Protein AF-A0A8S1NB51-F1 (afdb_monomer)

InterPro domains:
  IPR001680 WD40 repeat [PF00400] (203-237)
  IPR001680 WD40 repeat [PF00400] (251-279)
  IPR001680 WD40 repeat [PS50082] (205-246)
  IPR001680 WD40 repeat [PS50082] (247-280)
  IPR001680 WD40 repeat [SM00320] (198-237)
  IPR001680 WD40 repeat [SM00320] (240-279)
  IPR019775 WD40 repeat, conserved site [PS00678] (224-238)
  IPR019775 WD40 repeat, conserved site [PS00678] (266-280)

Radius of gyration: 26.28 Å; Cα contacts (8 Å, |Δi|>4): 450; chains: 1; bounding box: 65×44×79 Å

pLDDT: mean 83.45, std 12.93, range [33.09, 97.69]

Sequence (294 aa):
MKAPFQEEEALADIFGHIKDVDDQMFGVILEKLRNEKVQDIIGYFSDNWNQSQLEQCIIKKGVDITQADKEQKLSVVRNDIKQIIKVLRKLKDHDFNKLDYSSEVKEESKQSLINSIQDNRRIIHFLQLLVQLTSIDETFIQGGSNSLHILVKMKVDLRNNNFENIKIYNTSLIGANFVSGINVNGALLLNCKWTDLKILELNQLHSHNDYIRSVCFSPDGNTLASGGSDCSIRLWDVKTGQQKAKLERITSNISSVCFSPDGNTLASGSDNGSVLLWNLIILFFQIYNRKVII

Foldseek 3Di:
DPDQLVQLVVVLVLLVLLLLADLLLLVLLLVVLVVVLAADSLVVVVPPQDPVRLLVSVPDDPDPDDPVRSVVSSVRSSSNSVSLSVSVVVCLPGVLQVDQPAPDHDPVSLVVSLVSPLVRPSSLSVLLSLQSCQQRYVSSQSNNLSSLQSCQVSVPQCQPRANANGEHENHENENPPPDPRHHNHNYHHYNYHYDPPPPDDQDDQPDDPADWQEWEAQLVRQWIWIFAQSQWIWIAGPNPSDTLDIDDPRPFGWNYWYADNVRQWIWTAGPVRDIDIDGVVVVVVVSVPPPDDD

Nearest PDB structures (foldseek):
  5yzv-assembly1_D  TM=9.886E-01  e=9.941E-08  Thermomonospora curvata
  3uvo-assembly1_A  TM=9.341E-01  e=3.749E-06  Homo sapiens
  7n61-assembly1_0B  TM=9.537E-01  e=4.179E-06  Chlamydomonas reinhardtii
  8h7g-assembly1_H  TM=9.192E-01  e=3.958E-06  Homo sapiens
  4cy3-assembly1_A  TM=9.396E-01  e=9.943E-06  Drosophila melanogaster

Structure (mmCIF, N/CA/C/O backbone):
data_AF-A0A8S1NB51-F1
#
_entry.id   AF-A0A8S1NB51-F1
#
loop_
_atom_site.group_PDB
_atom_site.id
_atom_site.type_symbol
_atom_site.label_atom_id
_atom_site.label_alt_id
_atom_site.label_comp_id
_atom_site.label_asym_id
_atom_site.label_entity_id
_atom_site.label_seq_id
_atom_site.pdbx_PDB_ins_code
_atom_site.Cartn_x
_atom_site.Cartn_y
_atom_site.Cartn_z
_atom_site.occupancy
_atom_site.B_iso_or_equiv
_atom_site.auth_seq_id
_atom_site.auth_comp_id
_atom_site.auth_asym_id
_atom_site.auth_atom_id
_atom_site.pdbx_PDB_model_num
ATOM 1 N N . MET A 1 1 ? 8.806 -8.154 31.719 1.00 45.28 1 MET A N 1
ATOM 2 C CA . MET A 1 1 ? 8.059 -8.852 30.655 1.00 45.28 1 MET A CA 1
ATOM 3 C C . MET A 1 1 ? 6.648 -9.073 31.156 1.00 45.28 1 MET A C 1
ATOM 5 O O . MET A 1 1 ? 6.502 -9.741 32.174 1.00 45.28 1 MET A O 1
ATOM 9 N N . LYS A 1 2 ? 5.642 -8.455 30.526 1.00 42.56 2 LYS A N 1
ATOM 10 C CA . LYS A 1 2 ? 4.246 -8.850 30.755 1.00 42.56 2 LYS A CA 1
ATOM 11 C C . LYS A 1 2 ? 4.046 -10.251 30.167 1.00 42.56 2 LYS A C 1
ATOM 13 O O . LYS A 1 2 ? 4.793 -10.660 29.280 1.00 42.56 2 LYS A O 1
ATOM 18 N N . ALA A 1 3 ? 3.123 -11.024 30.731 1.00 43.34 3 ALA A N 1
ATOM 19 C CA . ALA A 1 3 ? 2.825 -12.348 30.198 1.00 43.34 3 ALA A CA 1
ATOM 20 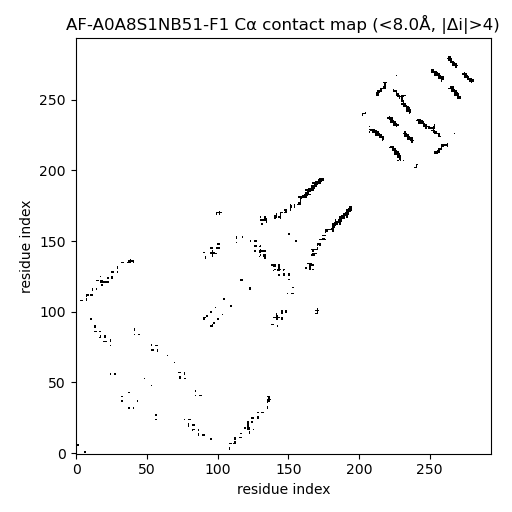C C . ALA A 1 3 ? 2.205 -12.192 28.793 1.00 43.34 3 ALA A C 1
ATOM 22 O O . ALA A 1 3 ? 1.340 -11.330 28.651 1.00 43.34 3 ALA A O 1
ATOM 23 N N . PRO A 1 4 ? 2.582 -13.013 27.791 1.00 49.72 4 PRO A N 1
ATOM 24 C CA . PRO A 1 4 ? 2.178 -12.821 26.394 1.00 49.72 4 PRO A CA 1
ATOM 25 C C . PRO A 1 4 ? 0.666 -12.649 26.231 1.00 49.72 4 PRO A C 1
ATOM 27 O O . PRO A 1 4 ? 0.233 -11.635 25.715 1.00 49.72 4 PRO A O 1
ATOM 30 N N . PHE A 1 5 ? -0.131 -13.537 26.840 1.00 45.09 5 PHE A N 1
ATOM 31 C CA . PHE A 1 5 ? -1.602 -13.502 26.806 1.00 45.09 5 PHE A CA 1
ATOM 32 C C . PHE A 1 5 ? -2.237 -12.167 27.239 1.00 45.09 5 PHE A C 1
ATOM 34 O O . PHE A 1 5 ? -3.361 -11.878 26.843 1.00 45.09 5 PHE A O 1
ATOM 41 N N . GLN A 1 6 ? -1.547 -11.354 28.047 1.00 58.50 6 GLN A N 1
ATOM 42 C CA . GLN A 1 6 ? -2.065 -10.060 28.494 1.00 58.50 6 GLN A CA 1
ATOM 43 C C . GLN A 1 6 ? -1.905 -8.959 27.437 1.00 58.50 6 GLN A C 1
ATOM 45 O O . GLN A 1 6 ? -2.624 -7.963 27.498 1.00 58.50 6 GLN A O 1
ATOM 50 N N . GLU A 1 7 ? -0.974 -9.097 26.489 1.00 72.44 7 GLU A N 1
ATOM 51 C CA . GLU A 1 7 ? -0.716 -8.075 25.468 1.00 72.44 7 GLU A CA 1
ATOM 52 C C . GLU A 1 7 ? -1.719 -8.155 24.313 1.00 72.44 7 GLU A C 1
ATOM 54 O O . GLU A 1 7 ? -2.214 -7.116 23.874 1.00 72.44 7 GLU A O 1
ATOM 59 N N . GLU A 1 8 ? -2.105 -9.353 23.857 1.00 77.00 8 GLU A N 1
ATOM 60 C CA . GLU A 1 8 ? -3.127 -9.466 22.808 1.00 77.00 8 GLU A CA 1
ATOM 61 C C . GLU A 1 8 ? -4.538 -9.163 23.313 1.00 77.00 8 GLU A C 1
ATOM 63 O O . GLU A 1 8 ? -5.323 -8.558 22.586 1.00 77.00 8 GLU A O 1
ATOM 68 N N . GLU A 1 9 ? -4.862 -9.519 24.558 1.00 77.00 9 GLU A N 1
ATOM 69 C CA . GLU A 1 9 ? -6.144 -9.155 25.169 1.00 77.00 9 GLU A CA 1
ATOM 70 C C . GLU A 1 9 ? -6.245 -7.633 25.369 1.00 77.00 9 GLU A C 1
ATOM 72 O O . GLU A 1 9 ? -7.273 -7.027 25.058 1.00 77.00 9 GLU A O 1
ATOM 77 N N . ALA A 1 10 ? -5.146 -6.984 25.773 1.00 84.69 10 ALA A N 1
ATOM 78 C CA . ALA A 1 10 ? -5.070 -5.526 25.829 1.00 84.69 10 ALA A CA 1
ATOM 79 C C . ALA A 1 10 ? -5.217 -4.884 24.440 1.00 84.69 10 ALA A C 1
ATOM 81 O O . ALA A 1 10 ? -5.894 -3.865 24.303 1.00 84.69 10 ALA A O 1
ATOM 82 N N . LEU A 1 11 ? -4.630 -5.475 23.395 1.00 88.94 11 LEU A N 1
ATOM 83 C CA . LEU A 1 11 ? -4.779 -4.984 22.026 1.00 88.94 11 LEU A CA 1
ATOM 84 C C . LEU A 1 11 ? -6.210 -5.172 21.494 1.00 88.94 11 LEU A C 1
ATOM 86 O O . LEU A 1 11 ? -6.749 -4.272 20.845 1.00 88.94 11 LEU A O 1
ATOM 90 N N . ALA A 1 12 ? -6.854 -6.295 21.814 1.00 89.06 12 ALA A N 1
ATOM 91 C CA . ALA A 1 12 ? -8.258 -6.534 21.497 1.00 89.06 12 ALA A CA 1
ATOM 92 C C . ALA A 1 12 ? -9.176 -5.509 22.189 1.00 89.06 12 ALA A C 1
ATOM 94 O O . ALA A 1 12 ? -10.100 -5.002 21.553 1.00 89.06 12 ALA A O 1
ATOM 95 N N . ASP A 1 13 ? -8.896 -5.142 23.445 1.00 90.75 13 ASP A N 1
ATOM 96 C CA . ASP A 1 13 ? -9.601 -4.065 24.158 1.00 90.75 13 ASP A CA 1
ATOM 97 C C . ASP A 1 13 ? -9.377 -2.693 23.499 1.00 90.75 13 ASP A C 1
ATOM 99 O O . ASP A 1 13 ? -10.328 -1.935 23.282 1.00 90.75 13 ASP A O 1
ATOM 103 N N . ILE A 1 14 ? -8.138 -2.391 23.086 1.00 92.81 14 ILE A N 1
ATOM 104 C CA . ILE A 1 14 ? -7.815 -1.162 22.345 1.00 92.81 14 ILE A CA 1
ATOM 105 C C . ILE A 1 14 ? -8.666 -1.061 21.074 1.00 92.81 14 ILE A C 1
ATOM 107 O O . ILE A 1 14 ? -9.306 -0.029 20.856 1.00 92.81 14 ILE A O 1
ATOM 111 N N . PHE A 1 15 ? -8.721 -2.120 20.262 1.00 93.56 15 PHE A N 1
ATOM 112 C CA . PHE A 1 15 ? -9.569 -2.153 19.068 1.00 93.56 15 PHE A CA 1
ATOM 113 C C . PHE A 1 15 ? -11.065 -2.216 19.402 1.00 93.56 15 PHE A C 1
ATOM 115 O O . PHE A 1 15 ? -11.891 -1.728 18.632 1.00 93.56 15 PHE A O 1
ATOM 122 N N . GLY A 1 16 ? -11.432 -2.741 20.571 1.00 91.44 16 GLY A N 1
ATOM 123 C CA . GLY A 1 16 ? -12.798 -2.771 21.085 1.00 91.44 16 GLY A CA 1
ATOM 124 C C . GLY A 1 16 ? -13.451 -1.389 21.154 1.00 91.44 16 GLY A C 1
ATOM 125 O O . GLY A 1 16 ? -14.636 -1.262 20.859 1.00 91.44 16 GLY A O 1
ATOM 126 N N . HIS A 1 17 ? -12.677 -0.336 21.432 1.00 92.56 17 HIS A N 1
ATOM 127 C CA . HIS A 1 17 ? -13.176 1.045 21.440 1.00 92.56 17 HIS A CA 1
ATOM 128 C C . HIS A 1 17 ? -13.613 1.574 20.064 1.00 92.56 17 HIS A C 1
ATOM 130 O O . HIS A 1 17 ? -14.308 2.585 19.996 1.00 92.56 17 HIS A O 1
ATOM 136 N N . ILE A 1 18 ? -13.222 0.913 18.973 1.00 94.81 18 ILE A N 1
ATOM 137 C CA . ILE A 1 18 ? -13.619 1.285 17.611 1.00 94.81 18 ILE A CA 1
ATOM 138 C C . ILE A 1 18 ? -14.978 0.688 17.228 1.00 94.81 18 ILE A C 1
ATOM 140 O O . ILE A 1 18 ? -15.611 1.151 16.280 1.00 94.81 18 ILE A O 1
ATOM 144 N N . LYS A 1 19 ? -15.474 -0.306 17.974 1.00 91.31 19 LYS A N 1
ATOM 145 C CA . LYS A 1 19 ? -16.699 -1.035 17.620 1.00 91.31 19 LYS A CA 1
ATOM 146 C C . LYS A 1 19 ? -17.930 -0.144 17.490 1.00 91.31 19 LYS A C 1
ATOM 148 O O . LYS A 1 19 ? -18.844 -0.552 16.785 1.00 91.31 19 LYS A O 1
ATOM 153 N N . ASP A 1 20 ? -17.941 1.042 18.095 1.00 88.56 20 ASP A N 1
ATOM 154 C CA . ASP A 1 20 ? -19.069 1.983 18.076 1.00 88.56 20 ASP A CA 1
ATOM 155 C C . ASP A 1 20 ? -18.906 3.156 17.095 1.00 88.56 20 ASP A C 1
ATOM 157 O O . ASP A 1 20 ? -19.848 3.922 16.911 1.00 88.56 20 ASP A O 1
ATOM 161 N N . VAL A 1 21 ? -17.749 3.280 16.442 1.00 91.44 21 VAL A N 1
ATOM 162 C CA . VAL A 1 21 ? -17.428 4.384 15.524 1.00 91.44 21 VAL A CA 1
ATOM 163 C C . VAL A 1 21 ? -18.103 4.182 14.163 1.00 91.44 21 VAL A C 1
ATOM 165 O O . VAL A 1 21 ? -18.144 3.060 13.652 1.00 91.44 21 VAL A O 1
ATOM 168 N N . ASP A 1 22 ? -18.613 5.253 13.547 1.00 88.69 22 ASP A N 1
ATOM 169 C CA . ASP A 1 22 ? -19.124 5.195 12.174 1.00 88.69 22 ASP A CA 1
ATOM 170 C C . ASP A 1 22 ? -17.992 4.907 11.170 1.00 88.69 22 ASP A C 1
ATOM 172 O O . ASP A 1 22 ? -16.999 5.630 11.084 1.00 88.69 22 ASP A O 1
ATOM 176 N N . ASP A 1 23 ? -18.176 3.871 10.350 1.00 81.75 23 ASP A N 1
ATOM 177 C CA . ASP A 1 23 ? -17.254 3.463 9.288 1.00 81.75 23 ASP A CA 1
ATOM 178 C C . ASP A 1 23 ? -16.932 4.591 8.298 1.00 81.75 23 ASP A C 1
ATOM 180 O O . ASP A 1 23 ? -15.820 4.668 7.771 1.00 81.75 23 ASP A O 1
ATOM 184 N N . GLN A 1 24 ? -17.894 5.480 8.033 1.00 84.75 24 GLN A N 1
ATOM 185 C CA . GLN A 1 24 ? -17.693 6.597 7.108 1.00 84.75 24 GLN A CA 1
ATOM 186 C C . GLN A 1 24 ? -16.685 7.618 7.649 1.00 84.75 24 GLN A C 1
ATOM 188 O O . GLN A 1 24 ? -16.026 8.310 6.866 1.00 84.75 24 GLN A O 1
ATOM 193 N N . MET A 1 25 ? -16.515 7.677 8.974 1.00 87.06 25 MET A N 1
ATOM 194 C CA . MET A 1 25 ? -15.633 8.634 9.634 1.00 87.06 25 MET A CA 1
ATOM 195 C C . MET A 1 25 ? -14.166 8.435 9.244 1.00 87.06 25 MET A C 1
ATOM 197 O O . MET A 1 25 ? -13.434 9.410 9.075 1.00 87.06 25 MET A O 1
ATOM 201 N N . PHE A 1 26 ? -13.731 7.188 9.039 1.00 90.06 26 PHE A N 1
ATOM 202 C CA . PHE A 1 26 ? -12.344 6.891 8.670 1.00 90.06 26 PHE A CA 1
ATOM 203 C C . PHE A 1 26 ? -11.961 7.511 7.321 1.00 90.06 26 PHE A C 1
ATOM 205 O O . PHE A 1 26 ? -10.869 8.062 7.177 1.00 90.06 26 PHE A O 1
ATOM 212 N N . GLY A 1 27 ? -12.878 7.477 6.348 1.00 86.81 27 GLY A N 1
ATOM 213 C CA . GLY A 1 27 ? -12.678 8.097 5.037 1.00 86.81 27 GLY A CA 1
ATOM 214 C C . GLY A 1 27 ? -12.620 9.623 5.116 1.00 86.81 27 GLY A C 1
ATOM 215 O O . GLY A 1 27 ? -11.727 10.232 4.532 1.00 86.81 27 GLY A O 1
ATOM 216 N N . VAL A 1 28 ? -13.524 10.234 5.889 1.00 85.81 28 VAL A N 1
ATOM 217 C CA . VAL A 1 28 ? -13.552 11.692 6.110 1.00 85.81 28 VAL A CA 1
ATOM 218 C C . VAL A 1 28 ? -12.252 12.180 6.754 1.00 85.81 28 VAL A C 1
ATOM 220 O O . VAL A 1 28 ? -11.670 13.170 6.311 1.00 85.81 28 VAL A O 1
ATOM 223 N N . ILE A 1 29 ? -11.765 11.462 7.770 1.00 86.06 29 ILE A N 1
ATOM 224 C CA . ILE A 1 29 ? -10.493 11.762 8.431 1.00 86.06 29 ILE A CA 1
ATOM 225 C C . ILE A 1 29 ? -9.330 11.688 7.440 1.00 86.06 29 ILE A C 1
ATOM 227 O O . ILE A 1 29 ? -8.527 12.617 7.380 1.00 86.06 29 ILE A O 1
ATOM 231 N N . LEU A 1 30 ? -9.249 10.623 6.641 1.00 88.19 30 LEU A N 1
ATOM 232 C CA . LEU A 1 30 ? -8.167 10.457 5.671 1.00 88.19 30 LEU A CA 1
ATOM 233 C C . LEU A 1 30 ? -8.140 11.558 4.618 1.00 88.19 30 LEU A C 1
ATOM 235 O O . LEU A 1 30 ? -7.072 12.101 4.336 1.00 88.19 30 LEU A O 1
ATOM 239 N N . GLU A 1 31 ? -9.296 11.895 4.043 1.00 87.19 31 GLU A N 1
ATOM 240 C CA . GLU A 1 31 ? -9.401 12.987 3.070 1.00 87.19 31 GLU A CA 1
ATOM 241 C C . GLU A 1 31 ? -8.879 14.297 3.667 1.00 87.19 31 GLU A C 1
ATOM 243 O O . GLU A 1 31 ? -8.110 15.017 3.030 1.00 87.19 31 GLU A O 1
ATOM 248 N N . LYS A 1 32 ? -9.234 14.576 4.921 1.00 85.25 32 LYS A N 1
ATOM 249 C CA . LYS A 1 32 ? -8.829 15.803 5.598 1.00 85.25 32 LYS A CA 1
ATOM 250 C C . LYS A 1 32 ? -7.339 15.857 5.921 1.00 85.25 32 LYS A C 1
ATOM 252 O O . LYS A 1 32 ? -6.694 16.848 5.592 1.00 85.25 32 LYS A O 1
ATOM 257 N N . LEU A 1 33 ? -6.781 14.786 6.490 1.00 87.56 33 LEU A N 1
ATOM 258 C CA . LEU A 1 33 ? -5.346 14.702 6.787 1.00 87.56 33 LEU A CA 1
ATOM 259 C C . LEU A 1 33 ? -4.495 1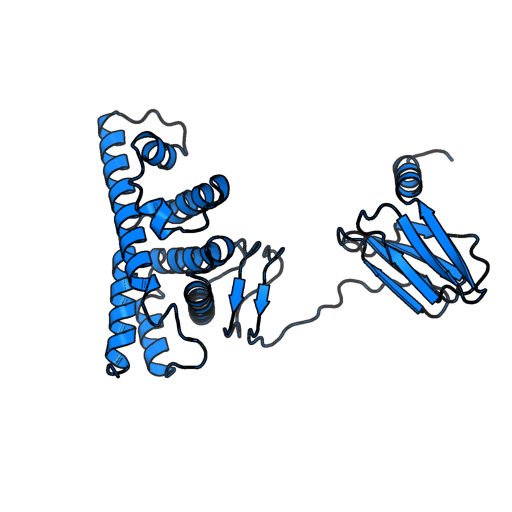4.908 5.523 1.00 87.56 33 LEU A C 1
ATOM 261 O O . LEU A 1 33 ? -3.479 15.601 5.565 1.00 87.56 33 LEU A O 1
ATOM 265 N N . ARG A 1 34 ? -4.943 14.358 4.384 1.00 86.38 34 ARG A N 1
ATOM 266 C CA . ARG A 1 34 ? -4.292 14.538 3.077 1.00 86.38 34 ARG A CA 1
ATOM 267 C C . ARG A 1 34 ? -4.392 15.973 2.568 1.00 86.38 34 ARG A C 1
ATOM 269 O O . ARG A 1 34 ? -3.380 16.540 2.161 1.00 86.38 34 ARG A O 1
ATOM 276 N N . ASN A 1 35 ? -5.585 16.564 2.606 1.00 85.56 35 ASN A N 1
ATOM 277 C CA . ASN A 1 35 ? -5.811 17.931 2.126 1.00 85.56 35 ASN A CA 1
ATOM 278 C C . ASN A 1 35 ? -5.001 18.964 2.918 1.00 85.56 35 ASN A C 1
ATOM 280 O O . ASN A 1 35 ? -4.470 19.909 2.339 1.00 85.56 35 ASN A O 1
ATOM 284 N N . GLU A 1 36 ? -4.873 18.762 4.229 1.00 84.19 36 GLU A N 1
ATOM 285 C CA . GLU A 1 36 ? -4.151 19.671 5.121 1.00 84.19 36 GLU A CA 1
ATOM 286 C C . GLU A 1 36 ? -2.651 19.341 5.243 1.00 84.19 36 GLU A C 1
ATOM 288 O O . GLU A 1 36 ? -1.933 20.028 5.965 1.00 84.19 36 GLU A O 1
ATOM 293 N N . LYS A 1 37 ? -2.152 18.337 4.499 1.00 83.88 37 LYS A N 1
ATOM 294 C CA . LYS A 1 37 ? -0.738 17.905 4.482 1.00 83.88 37 LYS A CA 1
ATOM 295 C C . LYS A 1 37 ? -0.170 17.675 5.887 1.00 83.88 37 LYS A C 1
ATOM 297 O O . LYS A 1 37 ? 0.954 18.074 6.194 1.00 83.88 37 LYS A O 1
ATOM 302 N N . VAL A 1 38 ? -0.972 17.044 6.737 1.00 86.00 38 VAL A N 1
ATOM 303 C CA . VAL A 1 38 ? -0.615 16.762 8.129 1.00 86.00 38 VAL A CA 1
ATOM 304 C C . VAL A 1 38 ? 0.544 15.766 8.176 1.00 86.00 38 VAL A C 1
ATOM 306 O O . VAL A 1 38 ? 0.591 14.842 7.373 1.00 86.00 38 VAL A O 1
ATOM 309 N N . GLN A 1 39 ? 1.466 15.950 9.122 1.00 84.19 39 GLN A N 1
ATOM 310 C CA . GLN A 1 39 ? 2.572 15.014 9.378 1.00 84.19 39 GLN A CA 1
ATOM 311 C C . GLN A 1 39 ? 2.569 14.454 10.807 1.00 84.19 39 GLN A C 1
ATOM 313 O O . GLN A 1 39 ? 3.074 13.360 11.018 1.00 84.19 39 GLN A O 1
ATOM 318 N N . ASP A 1 40 ? 1.982 15.175 11.769 1.00 86.50 40 ASP A N 1
ATOM 319 C CA . ASP A 1 40 ? 1.734 14.697 13.135 1.00 86.50 40 ASP A CA 1
ATOM 320 C C . ASP A 1 40 ? 0.227 14.593 13.356 1.00 86.50 40 ASP A C 1
ATOM 322 O O . ASP A 1 40 ? -0.459 15.582 13.628 1.00 86.50 40 ASP A O 1
ATOM 326 N N . ILE A 1 41 ? -0.298 13.380 13.210 1.00 87.38 41 ILE A N 1
ATOM 327 C CA . ILE A 1 41 ? -1.734 13.121 13.296 1.00 87.38 41 ILE A CA 1
ATOM 328 C C . ILE A 1 41 ? -2.236 13.358 14.722 1.00 87.38 41 ILE A C 1
ATOM 330 O O . ILE A 1 41 ? -3.307 13.935 14.914 1.00 87.38 41 ILE A O 1
ATOM 334 N N . ILE A 1 42 ? -1.483 12.927 15.740 1.00 85.19 42 ILE A N 1
ATOM 335 C CA . ILE A 1 42 ? -1.919 13.080 17.134 1.00 85.19 42 ILE A CA 1
ATOM 336 C C . ILE A 1 42 ? -1.911 14.552 17.541 1.00 85.19 42 ILE A C 1
ATOM 338 O O . ILE A 1 42 ? -2.863 14.986 18.196 1.00 85.19 42 ILE A O 1
ATOM 342 N N . GLY A 1 43 ? -0.870 15.297 17.160 1.00 82.56 43 GLY A N 1
ATOM 343 C CA . GLY A 1 43 ? -0.778 16.740 17.371 1.00 82.56 43 GLY A CA 1
ATOM 344 C C . GLY A 1 43 ? -1.938 17.469 16.700 1.00 82.56 43 GLY A C 1
ATOM 345 O O . GLY A 1 43 ? -2.717 18.142 17.374 1.00 82.56 43 GLY A O 1
ATOM 346 N N . TYR A 1 44 ? -2.148 17.207 15.410 1.00 84.25 44 TYR A N 1
ATOM 347 C CA . TYR A 1 44 ? -3.231 17.794 14.624 1.00 84.25 44 TYR A CA 1
ATOM 348 C C . TYR A 1 44 ? -4.627 17.564 15.221 1.00 84.25 44 TYR A C 1
ATOM 350 O O . TYR A 1 44 ? -5.484 18.442 15.208 1.00 84.25 44 TYR A O 1
ATOM 358 N N . PHE A 1 45 ? -4.868 16.380 15.778 1.00 77.50 45 PHE A N 1
ATOM 359 C CA . PHE A 1 45 ? -6.130 16.072 16.442 1.00 77.50 45 PHE A CA 1
ATOM 360 C C . PHE A 1 45 ? -6.236 16.592 17.881 1.00 77.50 45 PHE A C 1
ATOM 362 O O . PHE A 1 45 ? -7.340 16.668 18.427 1.00 77.50 45 PHE A O 1
ATOM 369 N N . SER A 1 46 ? -5.108 16.885 18.531 1.00 69.25 46 SER A N 1
ATOM 370 C CA . SER A 1 46 ? -5.089 17.465 19.876 1.00 69.25 46 SER A CA 1
ATOM 371 C C . SER A 1 46 ? -5.487 18.940 19.882 1.00 69.25 46 SER A C 1
ATOM 373 O O . SER A 1 46 ? -6.084 19.399 20.860 1.00 69.25 46 SER A O 1
ATOM 375 N N . ASP A 1 47 ? -5.272 19.628 18.761 1.00 63.75 47 ASP A N 1
ATOM 376 C CA . ASP A 1 47 ? -5.856 20.928 18.466 1.00 63.75 47 ASP A CA 1
ATOM 377 C C . ASP A 1 47 ? -7.353 20.726 18.204 1.00 63.75 47 ASP A C 1
ATOM 379 O O . ASP A 1 47 ? -7.773 20.390 17.099 1.00 63.75 47 ASP A O 1
ATOM 383 N N . ASN A 1 48 ? -8.164 20.826 19.263 1.00 60.88 48 ASN A N 1
ATOM 384 C CA . ASN A 1 48 ? -9.610 20.588 19.229 1.00 60.88 48 ASN A CA 1
ATOM 385 C C . ASN A 1 48 ? -10.245 21.116 17.931 1.00 60.88 48 ASN A C 1
ATOM 387 O O . ASN A 1 48 ? -10.326 22.331 17.736 1.00 60.88 48 ASN A O 1
ATOM 391 N N . TRP A 1 49 ? -10.731 20.207 17.076 1.00 73.81 49 TRP A N 1
ATOM 392 C CA . TRP A 1 49 ? -11.392 20.595 15.832 1.00 73.81 49 TRP A CA 1
ATOM 393 C C . TRP A 1 49 ? -12.516 21.586 16.123 1.00 73.81 49 TRP A C 1
ATOM 395 O O . TRP A 1 49 ? -13.414 21.325 16.934 1.00 73.81 49 TRP A O 1
ATOM 405 N N . ASN A 1 50 ? -12.458 22.733 15.451 1.00 72.50 50 ASN A N 1
ATOM 406 C CA . ASN A 1 50 ? -13.451 23.777 15.626 1.00 72.50 50 ASN A CA 1
ATOM 407 C C . ASN A 1 50 ? -14.799 23.362 15.010 1.00 72.50 50 ASN A C 1
ATOM 409 O O . ASN A 1 50 ? -14.920 22.368 14.290 1.00 72.50 50 ASN A O 1
ATOM 413 N N . GLN A 1 51 ? -15.850 24.127 15.304 1.00 74.38 51 GLN A N 1
ATOM 414 C CA . GLN A 1 51 ? -17.196 23.780 14.854 1.00 74.38 51 GLN A CA 1
ATOM 415 C C . GLN A 1 51 ? -17.317 23.712 13.324 1.00 74.38 51 GLN A C 1
ATOM 417 O O . GLN A 1 51 ? -17.935 22.785 12.815 1.00 74.38 51 GLN A O 1
ATOM 422 N N . SER A 1 52 ? -16.653 24.610 12.590 1.00 75.50 52 SER A N 1
ATOM 423 C CA . SER A 1 52 ? -16.625 24.593 11.119 1.00 75.50 52 SER A CA 1
ATOM 424 C C . SER A 1 52 ? -15.994 23.304 10.572 1.00 75.50 52 SER A C 1
ATOM 426 O O . SER A 1 52 ? -16.539 22.654 9.682 1.00 75.50 52 SER A O 1
ATOM 428 N N . GLN A 1 53 ? -14.890 22.863 11.174 1.00 77.75 53 GLN A N 1
ATOM 429 C CA . GLN A 1 53 ? -14.197 21.623 10.831 1.00 77.75 53 GLN A CA 1
ATOM 430 C C . GLN A 1 53 ? -15.039 20.367 11.095 1.00 77.75 53 GLN A C 1
ATOM 432 O O . GLN A 1 53 ? -14.959 19.414 10.319 1.00 77.75 53 GLN A O 1
ATOM 437 N N . LEU A 1 54 ? -15.828 20.353 12.173 1.00 78.06 54 LEU A N 1
ATOM 438 C CA . LEU A 1 54 ? -16.754 19.261 12.488 1.00 78.06 54 LEU A CA 1
ATOM 439 C C . LEU A 1 54 ? -17.966 19.261 11.548 1.00 78.06 54 LEU A C 1
ATOM 441 O O . LEU A 1 54 ? -18.404 18.202 11.108 1.00 78.06 54 LEU A O 1
ATOM 445 N N . GLU A 1 55 ? -18.481 20.439 11.195 1.00 75.81 55 GLU A N 1
ATOM 446 C CA . GLU A 1 55 ? -19.602 20.573 10.263 1.00 75.81 55 GLU A CA 1
ATOM 447 C C . GLU A 1 55 ? -19.241 20.074 8.861 1.00 75.81 55 GLU A C 1
ATOM 449 O O . GLU A 1 55 ? -20.037 19.367 8.247 1.00 75.81 55 GLU A O 1
ATOM 454 N N . GLN A 1 56 ? -18.017 20.324 8.390 1.00 76.38 56 GLN A N 1
ATOM 455 C CA . GLN A 1 56 ? -17.522 19.789 7.114 1.00 76.38 56 GLN A CA 1
ATOM 456 C C . GLN A 1 56 ? -17.542 18.255 7.043 1.00 76.38 56 GLN A C 1
ATOM 458 O O . GLN A 1 56 ? -17.690 17.701 5.958 1.00 76.38 56 GLN A O 1
ATOM 463 N N . CYS A 1 57 ? -17.460 17.558 8.180 1.00 74.69 57 CYS A N 1
ATOM 464 C CA . CYS A 1 57 ? -17.524 16.094 8.222 1.00 74.69 57 CYS A CA 1
ATOM 465 C C . CYS A 1 57 ? -18.936 15.553 7.971 1.00 74.69 57 CYS A C 1
ATOM 467 O O . CYS A 1 57 ? -19.098 14.408 7.562 1.00 74.69 57 CYS A O 1
ATOM 469 N N . ILE A 1 58 ? -19.957 16.378 8.212 1.00 72.62 58 ILE A N 1
ATOM 470 C CA . ILE A 1 58 ? -21.369 16.040 8.006 1.00 72.62 58 ILE A CA 1
ATOM 471 C C . ILE A 1 58 ? -21.790 16.351 6.563 1.00 72.62 58 ILE A C 1
ATOM 473 O O . ILE A 1 58 ? -22.716 15.729 6.038 1.00 72.62 58 ILE A O 1
ATOM 477 N N . ILE A 1 59 ? -21.109 17.292 5.897 1.00 60.25 59 ILE A N 1
ATOM 478 C CA . ILE A 1 59 ? -21.454 17.762 4.550 1.00 60.25 59 ILE A CA 1
ATOM 479 C C . ILE A 1 59 ? -20.960 16.756 3.498 1.00 60.25 59 ILE A C 1
ATOM 481 O O . ILE A 1 59 ? -20.016 16.989 2.753 1.00 60.25 59 ILE A O 1
ATOM 485 N N . LYS A 1 60 ? -21.660 15.626 3.398 1.00 52.81 60 LYS A N 1
ATOM 486 C CA . LYS A 1 60 ? -21.752 14.809 2.179 1.00 52.81 60 LYS A CA 1
ATOM 487 C C . LYS A 1 60 ? -23.175 14.270 2.047 1.00 52.81 60 LYS A C 1
ATOM 489 O O . LYS A 1 60 ? -23.420 13.089 2.265 1.00 52.81 60 LYS A O 1
ATOM 494 N N . LYS A 1 61 ? -24.108 15.166 1.708 1.00 43.62 61 LYS A N 1
ATOM 495 C CA . LYS A 1 61 ? -25.303 14.970 0.851 1.00 43.62 61 LYS A CA 1
ATOM 496 C C . LYS A 1 61 ? -26.261 16.140 1.081 1.00 43.62 61 LYS A C 1
ATOM 498 O O . LYS A 1 61 ? -26.606 16.419 2.221 1.00 43.62 61 LYS A O 1
ATOM 503 N N . GLY A 1 62 ? -26.653 16.817 -0.000 1.00 45.19 62 GLY A N 1
ATOM 504 C CA . GLY A 1 62 ? -27.532 17.994 -0.012 1.00 45.19 62 GLY A CA 1
ATOM 505 C C . GLY A 1 62 ? -28.958 17.697 0.447 1.00 45.19 62 GLY A C 1
ATOM 506 O O . GLY A 1 62 ? -29.883 17.687 -0.355 1.00 45.19 62 GLY A O 1
ATOM 507 N N . VAL A 1 63 ? -29.115 17.424 1.736 1.00 52.94 63 VAL A N 1
ATOM 508 C CA . VAL A 1 63 ? -30.394 17.307 2.428 1.00 52.94 63 VAL A CA 1
ATOM 509 C C . VAL A 1 63 ? -30.450 18.471 3.404 1.00 52.94 63 VAL A C 1
ATOM 511 O O . VAL A 1 63 ? -29.500 18.657 4.160 1.00 52.94 63 VAL A O 1
ATOM 514 N N . ASP A 1 64 ? -31.529 19.250 3.389 1.00 56.00 64 ASP A N 1
ATOM 515 C CA . ASP A 1 64 ? -31.808 20.217 4.451 1.00 56.00 64 ASP A CA 1
ATOM 516 C C . ASP A 1 64 ? -32.065 19.439 5.746 1.00 56.00 64 ASP A C 1
ATOM 518 O O . ASP A 1 64 ? -33.079 18.761 5.906 1.00 56.00 64 ASP A O 1
ATOM 522 N N . ILE A 1 65 ? -31.086 19.469 6.645 1.00 66.06 65 ILE A N 1
ATOM 523 C CA . ILE A 1 65 ? -31.145 18.815 7.951 1.00 66.06 65 ILE A CA 1
ATOM 524 C C . ILE A 1 65 ? -31.641 19.859 8.956 1.00 66.06 65 ILE A C 1
ATOM 526 O O . ILE A 1 65 ? -31.176 20.999 8.927 1.00 66.06 65 ILE A O 1
ATOM 530 N N . THR A 1 66 ? -32.561 19.502 9.856 1.00 73.38 66 THR A N 1
ATOM 531 C CA . THR A 1 66 ? -33.008 20.443 10.897 1.00 73.38 66 THR A CA 1
ATOM 532 C C . THR A 1 66 ? -31.849 20.810 11.839 1.00 73.38 66 THR A C 1
ATOM 534 O O . THR A 1 66 ? -30.880 20.059 11.973 1.00 73.38 66 THR A O 1
ATOM 537 N N . GLN A 1 67 ? -31.924 21.958 12.523 1.00 73.81 67 GLN A N 1
ATOM 538 C CA . GLN A 1 67 ? -30.870 22.393 13.455 1.00 73.81 67 GLN A CA 1
ATOM 539 C C . GLN A 1 67 ? -30.648 21.384 14.600 1.00 73.81 67 GLN A C 1
ATOM 541 O O . GLN A 1 67 ? -29.505 21.118 14.970 1.00 73.81 67 GLN A O 1
ATOM 546 N N . ALA A 1 68 ? -31.720 20.765 15.105 1.00 69.75 68 ALA A N 1
ATOM 547 C CA . ALA A 1 68 ? -31.643 19.730 16.137 1.00 69.75 68 ALA A CA 1
ATOM 548 C C . ALA A 1 68 ? -30.947 18.454 15.620 1.00 69.75 68 ALA A C 1
ATOM 550 O O . ALA A 1 68 ? -30.059 17.914 16.280 1.00 69.75 68 ALA A O 1
ATOM 551 N N . ASP A 1 69 ? -31.272 18.024 14.397 1.00 77.31 69 ASP A N 1
ATOM 552 C CA . ASP A 1 69 ? -30.612 16.886 13.746 1.00 77.31 69 ASP A CA 1
ATOM 553 C C . ASP A 1 69 ? -29.126 17.178 13.454 1.00 77.31 69 ASP A C 1
ATOM 555 O O . ASP A 1 69 ? -28.278 16.283 13.528 1.00 77.31 69 ASP A O 1
ATOM 559 N N . LYS A 1 70 ? -28.782 18.435 13.136 1.00 80.00 70 LYS A N 1
ATOM 560 C CA . LYS A 1 70 ? -27.396 18.882 12.932 1.00 80.00 70 LYS A CA 1
ATOM 561 C C . LYS A 1 70 ? -26.594 18.790 14.230 1.00 80.00 70 LYS A C 1
ATOM 563 O O . LYS A 1 70 ? -25.487 18.255 14.220 1.00 80.00 70 LYS A O 1
ATOM 568 N N . GLU A 1 71 ? -27.149 19.258 15.346 1.00 81.31 71 GLU A N 1
ATOM 569 C CA . GLU A 1 71 ? -26.508 19.182 16.665 1.00 81.31 71 GLU A CA 1
ATOM 570 C C . GLU A 1 71 ? -26.318 17.735 17.132 1.00 81.31 71 GLU A C 1
ATOM 572 O O . GLU A 1 71 ? -25.236 17.376 17.608 1.00 81.31 71 GLU A O 1
ATOM 577 N N . GLN A 1 72 ? -27.316 16.875 16.907 1.00 82.94 72 GLN A N 1
ATOM 578 C CA . GLN A 1 72 ? -27.201 15.450 17.200 1.00 82.94 72 GLN A CA 1
ATOM 579 C C . GLN A 1 72 ? -26.088 14.798 16.367 1.00 82.94 72 GLN A C 1
ATOM 581 O O . GLN A 1 72 ? -25.213 14.138 16.931 1.00 82.94 72 GLN A O 1
ATOM 586 N N . LYS A 1 73 ? -26.047 15.026 15.048 1.00 83.06 73 LYS A N 1
ATOM 587 C CA . LYS A 1 73 ? -24.984 14.490 14.177 1.00 83.06 73 LYS A CA 1
ATOM 588 C C . LYS A 1 73 ? -23.600 15.004 14.573 1.00 83.06 73 LYS A C 1
ATOM 590 O O . LYS A 1 73 ? -22.664 14.215 14.657 1.00 83.06 73 LYS A O 1
ATOM 595 N N . LEU A 1 74 ? -23.468 16.294 14.891 1.00 83.69 74 LEU A N 1
ATOM 596 C CA . LEU A 1 74 ? -22.215 16.877 15.388 1.00 83.69 74 LEU A CA 1
ATOM 597 C C . LEU A 1 74 ? -21.747 16.218 16.687 1.00 83.69 74 LEU A C 1
ATOM 599 O O . LEU A 1 74 ? -20.545 16.025 16.875 1.00 83.69 74 LEU A O 1
ATOM 603 N N . SER A 1 75 ? -22.674 15.864 17.581 1.00 85.31 75 SER A N 1
ATOM 604 C CA . SER A 1 75 ? -22.333 15.168 18.823 1.00 85.31 75 SER A CA 1
ATOM 605 C C . SER A 1 75 ? -21.748 13.773 18.558 1.00 85.31 75 SER A C 1
ATOM 607 O O . SER A 1 75 ? -20.738 13.421 19.172 1.00 85.31 75 SER A O 1
ATOM 609 N N . VAL A 1 76 ? -22.307 13.038 17.587 1.00 86.56 76 VAL A N 1
ATOM 610 C CA . VAL A 1 76 ? -21.825 11.715 17.157 1.00 86.56 76 VAL A CA 1
ATOM 611 C C . VAL A 1 76 ? -20.442 11.830 16.526 1.00 86.56 76 VAL A C 1
ATOM 613 O O . VAL A 1 76 ? -19.506 11.206 17.014 1.00 86.56 76 VAL A O 1
ATOM 616 N N . VAL A 1 77 ? -20.268 12.720 15.541 1.00 86.06 77 VAL A N 1
ATOM 617 C CA . VAL A 1 77 ? -18.964 12.965 14.895 1.00 86.06 77 VAL A CA 1
ATOM 618 C C . VAL A 1 77 ? -17.886 13.317 15.921 1.00 86.06 77 VAL A C 1
ATOM 620 O O . VAL A 1 77 ? -16.773 12.795 15.881 1.00 86.06 77 VAL A O 1
ATOM 623 N N . ARG A 1 78 ? -18.215 14.181 16.887 1.00 86.69 78 ARG A N 1
ATOM 624 C CA . ARG A 1 78 ? -17.283 14.565 17.951 1.00 86.69 78 ARG A CA 1
ATOM 625 C C . ARG A 1 78 ? -16.902 13.374 18.832 1.00 86.69 78 ARG A C 1
ATOM 627 O O . ARG A 1 78 ? -15.752 13.297 19.263 1.00 86.69 78 ARG A O 1
ATOM 634 N N . ASN A 1 79 ? -17.842 12.483 19.138 1.00 88.81 79 ASN A N 1
ATOM 635 C CA . ASN A 1 79 ? -17.556 11.279 19.911 1.00 88.81 79 ASN A CA 1
ATOM 636 C C . ASN A 1 79 ? -16.663 10.308 19.126 1.00 88.81 79 ASN A C 1
ATOM 638 O O . ASN A 1 79 ? -15.660 9.848 19.665 1.00 88.81 79 ASN A O 1
ATOM 642 N N . ASP A 1 80 ? -16.967 10.077 17.853 1.00 90.31 80 ASP A N 1
ATOM 643 C CA . ASP A 1 80 ? -16.210 9.175 16.982 1.00 90.31 80 ASP A CA 1
ATOM 644 C C . ASP A 1 80 ? -14.753 9.614 16.843 1.00 90.31 80 ASP A C 1
ATOM 646 O O . ASP A 1 80 ? -13.835 8.834 17.098 1.00 90.31 80 ASP A O 1
ATOM 650 N N . ILE A 1 81 ? -14.526 10.900 16.555 1.00 86.88 81 ILE A N 1
ATOM 651 C CA . ILE A 1 81 ? -13.180 11.481 16.491 1.00 86.88 81 ILE A CA 1
ATOM 652 C C . ILE A 1 81 ? -12.447 11.287 17.825 1.00 86.88 81 ILE A C 1
ATOM 654 O O . ILE A 1 81 ? -11.297 10.850 17.843 1.00 86.88 81 ILE A O 1
ATOM 658 N N . LYS A 1 82 ? -13.108 11.542 18.963 1.00 88.00 82 LYS A N 1
ATOM 659 C CA . LYS A 1 82 ? -12.502 11.331 20.287 1.00 88.00 82 LYS A CA 1
ATOM 660 C C . LYS A 1 82 ? -12.096 9.875 20.518 1.00 88.00 82 LYS A C 1
ATOM 662 O O . LYS A 1 82 ? -11.017 9.646 21.067 1.00 88.00 82 LYS A O 1
ATOM 667 N N . GLN A 1 83 ? -12.922 8.908 20.116 1.00 91.56 83 GLN A N 1
ATOM 668 C CA . GLN A 1 83 ? -12.588 7.488 20.257 1.00 91.56 83 GLN A CA 1
ATOM 669 C C . GLN A 1 83 ? -11.412 7.101 19.360 1.00 91.56 83 GLN A C 1
ATOM 671 O O . GLN A 1 83 ? -10.465 6.481 19.844 1.00 91.56 83 GLN A O 1
ATOM 676 N N . ILE A 1 84 ? -11.405 7.542 18.099 1.00 91.69 84 ILE A N 1
ATOM 677 C CA . ILE A 1 84 ? -10.296 7.299 17.167 1.00 91.69 84 ILE A CA 1
ATOM 678 C C . ILE A 1 84 ? -8.986 7.854 17.736 1.00 91.69 84 ILE A C 1
ATOM 680 O O . ILE A 1 84 ? -7.998 7.128 17.825 1.00 91.69 84 ILE A O 1
ATOM 684 N N . ILE A 1 85 ? -8.978 9.107 18.201 1.00 89.69 85 ILE A N 1
ATOM 685 C CA . ILE A 1 85 ? -7.788 9.738 18.796 1.00 89.69 85 ILE A CA 1
ATOM 686 C C . ILE A 1 85 ? -7.320 8.969 20.028 1.00 89.69 85 ILE A C 1
ATOM 688 O O . ILE A 1 85 ? -6.123 8.752 20.213 1.00 89.69 85 ILE A O 1
ATOM 692 N N . LYS A 1 86 ? -8.255 8.553 20.888 1.00 91.25 86 LYS A N 1
ATOM 693 C CA . LYS A 1 86 ? -7.940 7.767 22.083 1.00 91.25 86 LYS A CA 1
ATOM 694 C C . LYS A 1 86 ? -7.244 6.460 21.706 1.00 91.25 86 LYS A C 1
ATOM 696 O O . LYS A 1 86 ? -6.245 6.114 22.333 1.00 91.25 86 LYS A O 1
ATOM 701 N N . VAL A 1 87 ? -7.738 5.761 20.687 1.00 94.19 87 VAL A N 1
ATOM 702 C CA . VAL A 1 87 ? -7.139 4.515 20.192 1.00 94.19 87 VAL A CA 1
ATOM 703 C C . VAL A 1 87 ? -5.770 4.775 19.570 1.00 94.19 87 VAL A C 1
ATOM 705 O O . VAL A 1 87 ? -4.813 4.109 19.952 1.00 94.19 87 VAL A O 1
ATOM 708 N N . LEU A 1 88 ? -5.629 5.787 18.710 1.00 93.88 88 LEU A N 1
ATOM 709 C CA . LEU A 1 88 ? -4.340 6.161 18.113 1.00 93.88 88 LEU A CA 1
ATOM 710 C C . LEU A 1 88 ? -3.289 6.516 19.176 1.00 93.88 88 LEU A C 1
ATOM 712 O O . LEU A 1 88 ? -2.149 6.073 19.077 1.00 93.88 88 LEU A O 1
ATOM 716 N N . ARG A 1 89 ? -3.671 7.242 20.235 1.00 92.62 89 ARG A N 1
ATOM 717 C CA . ARG A 1 89 ? -2.784 7.540 21.375 1.00 92.62 89 ARG A CA 1
ATOM 718 C C . ARG A 1 89 ? -2.353 6.283 22.118 1.00 92.62 89 ARG A C 1
ATOM 720 O O . ARG A 1 89 ? -1.177 6.153 22.428 1.00 92.62 89 ARG A O 1
ATOM 727 N N . LYS A 1 90 ? -3.282 5.358 22.384 1.00 93.25 90 LYS A N 1
ATOM 728 C CA . LYS A 1 90 ? -2.940 4.071 23.008 1.00 93.25 90 LYS A CA 1
ATOM 729 C C . LYS A 1 90 ? -1.987 3.265 22.119 1.00 93.25 90 LYS A C 1
ATOM 731 O O . LYS A 1 90 ? -1.032 2.699 22.634 1.00 93.25 90 LYS A O 1
ATOM 736 N N . LEU A 1 91 ? -2.228 3.236 20.806 1.00 93.62 91 LEU A N 1
ATOM 737 C CA . LEU A 1 91 ? -1.411 2.490 19.847 1.00 93.62 91 LEU A CA 1
ATOM 738 C C . LEU A 1 91 ? -0.015 3.077 19.663 1.00 93.62 91 LEU A C 1
ATOM 740 O O . LEU A 1 91 ? 0.922 2.298 19.538 1.00 93.62 91 LEU A O 1
ATOM 744 N N . LYS A 1 92 ? 0.139 4.408 19.684 1.00 92.12 92 LYS A N 1
ATOM 745 C CA . LYS A 1 92 ? 1.433 5.086 19.497 1.00 92.12 92 LYS A CA 1
ATOM 746 C C . LYS A 1 92 ? 2.534 4.484 20.372 1.00 92.12 92 LYS A C 1
ATOM 748 O O . LYS A 1 92 ? 3.630 4.222 19.882 1.00 92.12 92 LYS A O 1
ATOM 753 N N . ASP A 1 93 ? 2.216 4.228 21.639 1.00 88.75 93 ASP A N 1
ATOM 754 C CA . ASP A 1 93 ? 3.161 3.693 22.619 1.00 88.75 93 ASP A CA 1
ATOM 755 C C . ASP A 1 93 ? 3.065 2.172 22.816 1.00 88.75 93 ASP A C 1
ATOM 757 O O . ASP A 1 93 ? 3.870 1.612 23.565 1.00 88.75 93 ASP A O 1
ATOM 761 N N . HIS A 1 94 ? 2.126 1.502 22.148 1.00 90.88 94 HIS A N 1
ATOM 762 C CA . HIS A 1 94 ? 1.923 0.058 22.248 1.00 90.88 94 HIS A CA 1
ATOM 763 C C . HIS A 1 94 ? 2.967 -0.717 21.438 1.00 90.88 94 HIS A C 1
ATOM 765 O O . HIS A 1 94 ? 3.413 -0.263 20.384 1.00 90.88 94 HIS A O 1
ATOM 771 N N . ASP A 1 95 ? 3.288 -1.938 21.866 1.00 88.62 95 ASP A N 1
ATOM 772 C CA . ASP A 1 95 ? 4.254 -2.803 21.175 1.00 88.62 95 ASP A CA 1
ATOM 773 C C . ASP A 1 95 ? 3.803 -3.172 19.755 1.00 88.62 95 ASP A C 1
ATOM 775 O O . ASP A 1 95 ? 4.618 -3.312 18.847 1.00 88.62 95 ASP A O 1
ATOM 779 N N . PHE A 1 96 ? 2.489 -3.173 19.519 1.00 89.75 96 PHE A N 1
ATOM 780 C CA . PHE A 1 96 ? 1.893 -3.287 18.182 1.00 89.75 96 PHE A CA 1
ATOM 781 C C . PHE A 1 96 ? 2.388 -2.215 17.196 1.00 89.75 96 PHE A C 1
ATOM 783 O O . PHE A 1 96 ? 2.351 -2.440 15.994 1.00 89.75 96 PHE A O 1
ATOM 790 N N . ASN A 1 97 ? 2.848 -1.059 17.672 1.00 90.88 97 ASN A N 1
ATOM 791 C CA . ASN A 1 97 ? 3.398 0.007 16.836 1.00 90.88 97 ASN A CA 1
ATOM 792 C C . ASN A 1 97 ? 4.931 0.120 16.935 1.00 90.88 97 ASN A C 1
ATOM 794 O O . ASN A 1 97 ? 5.505 1.098 16.467 1.00 90.88 97 ASN A O 1
ATOM 798 N N . LYS A 1 98 ? 5.606 -0.852 17.562 1.00 87.50 98 LYS A N 1
ATOM 799 C CA . LYS A 1 98 ? 7.061 -0.827 17.800 1.00 87.50 98 LYS A CA 1
ATOM 800 C C . LYS A 1 98 ? 7.774 -2.093 17.331 1.00 87.50 98 LYS A C 1
ATOM 802 O O . LYS A 1 98 ? 8.909 -2.002 16.880 1.00 87.50 98 LYS A O 1
ATOM 807 N N . LEU A 1 99 ? 7.118 -3.246 17.436 1.00 84.75 99 LEU A N 1
ATOM 808 C CA . LEU A 1 99 ? 7.688 -4.566 17.165 1.00 84.75 99 LEU A CA 1
ATOM 809 C C . LEU A 1 99 ? 7.178 -5.154 15.841 1.00 84.75 99 LEU A C 1
ATOM 811 O O . LEU A 1 99 ? 6.094 -4.794 15.368 1.00 84.75 99 LEU A O 1
ATOM 815 N N . ASP A 1 100 ? 7.940 -6.084 15.255 1.00 80.94 100 ASP A N 1
ATOM 816 C CA . ASP A 1 100 ? 7.510 -6.852 14.078 1.00 80.94 100 ASP A CA 1
ATOM 817 C C . ASP A 1 100 ? 6.532 -7.950 14.518 1.00 80.94 100 ASP A C 1
ATOM 819 O O . ASP A 1 100 ? 6.904 -9.045 14.956 1.00 80.94 100 ASP A O 1
ATOM 823 N N . TYR A 1 101 ? 5.239 -7.665 14.359 1.00 77.25 101 TYR A N 1
ATOM 824 C CA . TYR A 1 101 ? 4.176 -8.588 14.741 1.00 77.25 101 TYR A CA 1
ATOM 825 C C . TYR A 1 101 ? 4.139 -9.835 13.845 1.00 77.25 101 TYR A C 1
ATOM 827 O O . TYR A 1 101 ? 3.539 -10.845 14.207 1.00 77.25 101 TYR A O 1
ATOM 835 N N . SER A 1 102 ? 4.788 -9.816 12.678 1.00 73.19 102 SER A N 1
ATOM 836 C CA . SER A 1 102 ? 4.861 -10.968 11.784 1.00 73.19 102 SER A CA 1
ATOM 837 C C . SER A 1 102 ? 5.880 -12.014 12.250 1.00 73.19 102 SER A C 1
ATOM 839 O O . SER A 1 102 ? 5.625 -13.205 12.061 1.00 73.19 102 SER A O 1
ATOM 841 N N . SER A 1 103 ? 6.976 -11.619 12.914 1.00 71.06 103 SER A N 1
ATOM 842 C CA . SER A 1 103 ? 8.041 -12.539 13.351 1.00 71.06 103 SER A CA 1
ATOM 843 C C . SER A 1 103 ? 8.157 -12.766 14.859 1.00 71.06 103 SER A C 1
ATOM 845 O O . SER A 1 103 ? 8.639 -13.825 15.250 1.00 71.06 103 SER A O 1
ATOM 847 N N . GLU A 1 104 ? 7.751 -11.814 15.704 1.00 58.97 104 GLU A N 1
ATOM 848 C CA . GLU A 1 104 ? 8.149 -11.812 17.127 1.00 58.97 104 GLU A CA 1
ATOM 849 C C . GLU A 1 104 ? 7.088 -12.364 18.098 1.00 58.97 104 GLU A C 1
ATOM 851 O O . GLU A 1 104 ? 7.405 -12.668 19.247 1.00 58.97 104 GLU A O 1
ATOM 856 N N . VAL A 1 105 ? 5.845 -12.575 17.649 1.00 60.81 105 VAL A N 1
ATOM 857 C CA . VAL A 1 105 ? 4.744 -13.077 18.498 1.00 60.81 105 VAL A CA 1
ATOM 858 C C . VAL A 1 105 ? 4.427 -14.552 18.201 1.00 60.81 105 VAL A C 1
ATOM 860 O O . VAL A 1 105 ? 4.469 -14.987 17.046 1.00 60.81 105 VAL A O 1
ATOM 863 N N . LYS A 1 106 ? 4.083 -15.333 19.238 1.00 64.38 106 LYS A N 1
ATOM 864 C CA . LYS A 1 106 ? 3.630 -16.732 19.101 1.00 64.38 106 LYS A CA 1
ATOM 865 C C . LYS A 1 106 ? 2.335 -16.797 18.279 1.00 64.38 106 LYS A C 1
ATOM 867 O O . LYS A 1 106 ? 1.376 -16.095 18.585 1.00 64.38 106 LYS A O 1
ATOM 872 N N . GLU A 1 107 ? 2.284 -17.677 17.277 1.00 70.50 107 GLU A N 1
ATOM 873 C CA . GLU A 1 107 ? 1.140 -17.789 16.350 1.00 70.50 107 GLU A CA 1
ATOM 874 C C . GLU A 1 107 ? -0.209 -18.044 17.051 1.00 70.50 107 GLU A C 1
ATOM 876 O O . GLU A 1 107 ? -1.230 -17.525 16.607 1.00 70.50 107 GLU A O 1
ATOM 881 N N . GLU A 1 108 ? -0.228 -18.774 18.172 1.00 72.25 108 GLU A N 1
ATOM 882 C CA . GLU A 1 108 ? -1.459 -19.055 18.932 1.00 72.25 108 GLU A CA 1
ATOM 883 C C . GLU A 1 108 ? -2.132 -17.782 19.465 1.00 72.25 108 GLU A C 1
ATOM 885 O O . GLU A 1 108 ? -3.343 -17.603 19.304 1.00 72.25 108 GLU A O 1
ATOM 890 N N . SER A 1 109 ? -1.359 -16.861 20.048 1.00 72.50 109 SER A N 1
ATOM 891 C CA . SER A 1 109 ? -1.904 -15.611 20.581 1.00 72.50 109 SER A CA 1
ATOM 892 C C . SER A 1 109 ? -2.413 -14.686 19.473 1.00 72.50 109 SER A C 1
ATOM 894 O O . SER A 1 109 ? -3.487 -14.094 19.602 1.00 72.50 109 SER A O 1
ATOM 896 N N . LYS A 1 110 ? -1.699 -14.620 18.338 1.00 80.06 110 LYS A N 1
ATOM 897 C CA . LYS A 1 110 ? -2.161 -13.874 17.154 1.00 80.06 110 LYS A CA 1
ATOM 898 C C . LYS A 1 110 ? -3.490 -14.414 16.648 1.00 80.06 110 LYS A C 1
ATOM 900 O O . LYS A 1 110 ? -4.378 -13.638 16.307 1.00 80.06 110 LYS A O 1
ATOM 905 N N . GLN A 1 111 ? -3.635 -15.739 16.605 1.00 84.31 111 GLN A N 1
ATOM 906 C CA . GLN A 1 111 ? -4.868 -16.367 16.149 1.00 84.31 111 GLN A CA 1
ATOM 907 C C . GLN A 1 111 ? -6.037 -16.049 17.088 1.00 84.31 111 GLN A C 1
ATOM 909 O O . GLN A 1 111 ? -7.138 -15.793 16.608 1.00 84.31 111 GLN A O 1
ATOM 914 N N . SER A 1 112 ? -5.801 -15.995 18.403 1.00 85.31 112 SER A N 1
ATOM 915 C CA . SER A 1 112 ? -6.805 -15.546 19.377 1.00 85.31 112 SER A CA 1
ATOM 916 C C . SER A 1 112 ? -7.258 -14.103 19.111 1.00 85.31 112 SER A C 1
ATOM 918 O O . SER A 1 112 ? -8.458 -13.845 18.991 1.00 85.31 112 SER A O 1
ATOM 920 N N . LEU A 1 113 ? -6.309 -13.176 18.912 1.00 89.12 113 LEU A N 1
ATOM 921 C CA . LEU A 1 113 ? -6.614 -11.785 18.557 1.00 89.12 113 LEU A CA 1
ATOM 922 C C . LEU A 1 113 ? -7.425 -11.705 17.261 1.00 89.12 113 LEU A C 1
ATOM 924 O O . LEU A 1 113 ? -8.477 -11.068 17.241 1.00 89.12 113 LEU A O 1
ATOM 928 N N . ILE A 1 114 ? -6.961 -12.371 16.199 1.00 90.44 114 ILE A N 1
ATOM 929 C CA . ILE A 1 114 ? -7.644 -12.415 14.900 1.00 90.44 114 ILE A CA 1
ATOM 930 C C . ILE A 1 114 ? -9.076 -12.911 15.087 1.00 90.44 114 ILE A C 1
ATOM 932 O O . ILE A 1 114 ? -10.007 -12.233 14.661 1.00 90.44 114 ILE A O 1
ATOM 936 N N . ASN A 1 115 ? -9.265 -14.024 15.797 1.00 90.12 115 ASN A N 1
ATOM 937 C CA . ASN A 1 115 ? -10.588 -14.583 16.052 1.00 90.12 115 ASN A CA 1
ATOM 938 C C . ASN A 1 115 ? -11.506 -13.607 16.800 1.00 90.12 115 ASN A C 1
ATOM 940 O O . ASN A 1 115 ? -12.704 -13.578 16.540 1.00 90.12 115 ASN A O 1
ATOM 944 N N . SER A 1 116 ? -10.952 -12.792 17.701 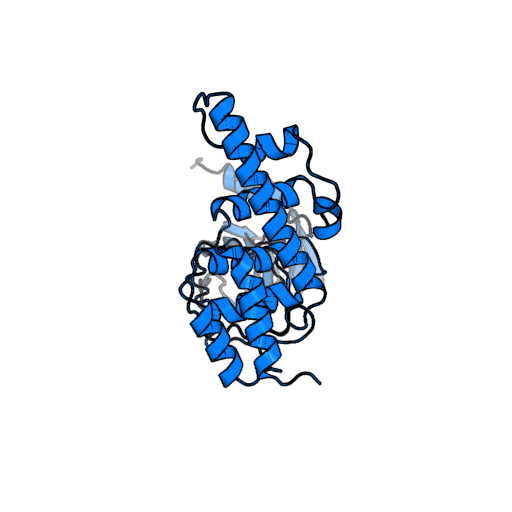1.00 90.44 116 SER A N 1
ATOM 945 C CA . SER A 1 116 ? -11.723 -11.832 18.496 1.00 90.44 116 SER A CA 1
ATOM 946 C C . SER A 1 116 ? -12.180 -10.589 17.718 1.00 90.44 116 SER A C 1
ATOM 948 O O . SER A 1 116 ? -13.151 -9.940 18.122 1.00 90.44 116 SER A O 1
ATOM 950 N N . ILE A 1 117 ? -11.500 -10.240 16.616 1.00 93.06 117 ILE A N 1
ATOM 951 C CA . ILE A 1 117 ? -11.764 -8.997 15.871 1.00 93.06 117 ILE A CA 1
ATOM 952 C C . ILE A 1 117 ? -12.196 -9.198 14.408 1.00 93.06 117 ILE A C 1
ATOM 954 O O . ILE A 1 117 ? -12.760 -8.268 13.836 1.00 93.06 117 ILE A O 1
ATOM 958 N N . GLN A 1 118 ? -11.979 -10.375 13.808 1.00 92.75 118 GLN A N 1
ATOM 959 C CA . GLN A 1 118 ? -12.191 -10.625 12.369 1.00 92.75 118 GLN A CA 1
ATOM 960 C C . GLN A 1 118 ? -13.627 -10.393 11.877 1.00 92.75 118 GLN A C 1
ATOM 962 O O . GLN A 1 118 ? -13.817 -10.005 10.731 1.00 92.75 118 GLN A O 1
ATOM 967 N N . ASP A 1 119 ? -14.637 -10.576 12.730 1.00 91.25 119 ASP A N 1
ATOM 968 C CA . ASP A 1 119 ? -16.044 -10.408 12.335 1.00 91.25 119 ASP A CA 1
ATOM 969 C C . ASP A 1 119 ? -16.524 -8.951 12.443 1.00 91.25 119 ASP A C 1
ATOM 971 O O . ASP A 1 119 ? -17.645 -8.613 12.051 1.00 91.25 119 ASP A O 1
ATOM 975 N N . ASN A 1 120 ? -15.692 -8.052 12.981 1.00 94.00 120 ASN A N 1
ATOM 976 C CA . ASN A 1 120 ? -16.067 -6.661 13.172 1.00 94.00 120 ASN A CA 1
ATOM 977 C C . ASN A 1 120 ? -15.590 -5.780 12.011 1.00 94.00 120 ASN A C 1
ATOM 979 O O . ASN A 1 120 ? -14.428 -5.377 11.927 1.00 94.00 120 ASN A O 1
ATOM 983 N N . ARG A 1 121 ? -16.539 -5.399 11.152 1.00 93.88 121 ARG A N 1
ATOM 984 C CA . ARG A 1 121 ? -16.289 -4.537 9.989 1.00 93.88 121 ARG A CA 1
ATOM 985 C C . ARG A 1 121 ? -15.626 -3.195 10.339 1.00 93.88 121 ARG A C 1
ATOM 987 O O . ARG A 1 121 ? -14.751 -2.756 9.597 1.00 93.88 121 ARG A O 1
ATOM 994 N N . ARG A 1 122 ? -15.991 -2.577 11.469 1.00 94.81 122 ARG A N 1
ATOM 995 C CA . ARG A 1 122 ? -15.419 -1.292 11.914 1.00 94.81 122 ARG A CA 1
ATOM 996 C C . ARG A 1 122 ? -13.953 -1.425 12.285 1.00 94.81 122 ARG A C 1
ATOM 998 O O . ARG A 1 122 ? -13.143 -0.583 11.907 1.00 94.81 122 ARG A O 1
ATOM 1005 N N . ILE A 1 123 ? -13.586 -2.521 12.951 1.00 95.50 123 ILE A N 1
ATOM 1006 C CA . ILE A 1 123 ? -12.180 -2.819 13.241 1.00 95.50 123 ILE A CA 1
ATOM 1007 C C . ILE A 1 123 ? -11.409 -3.061 11.938 1.00 95.50 123 ILE A C 1
ATOM 1009 O O . ILE A 1 123 ? -10.324 -2.513 11.779 1.00 95.50 123 ILE A O 1
ATOM 1013 N N . ILE A 1 124 ? -11.973 -3.798 10.975 1.00 94.19 124 ILE A N 1
ATOM 1014 C CA . ILE A 1 124 ? -11.335 -4.008 9.663 1.00 94.19 124 ILE A CA 1
ATOM 1015 C C . ILE A 1 124 ? -11.066 -2.674 8.952 1.00 94.19 124 ILE A C 1
ATOM 1017 O O . ILE A 1 124 ? -9.939 -2.432 8.517 1.00 94.19 124 ILE A O 1
ATOM 1021 N N . HIS A 1 125 ? -12.057 -1.784 8.858 1.00 93.69 125 HIS A N 1
ATOM 1022 C CA . HIS A 1 125 ? -11.854 -0.472 8.237 1.00 93.69 125 HIS A CA 1
ATOM 1023 C C . HIS A 1 125 ? -10.858 0.399 9.015 1.00 93.69 125 HIS A C 1
ATOM 1025 O O . HIS A 1 125 ? -10.107 1.166 8.414 1.00 93.69 125 HIS A O 1
ATOM 1031 N N . PHE A 1 126 ? -10.797 0.267 10.339 1.00 95.94 126 PHE A N 1
ATOM 1032 C CA . PHE A 1 126 ? -9.800 0.961 11.146 1.00 95.94 126 PHE A CA 1
ATOM 1033 C C . PHE A 1 126 ? -8.380 0.417 10.939 1.00 95.94 126 PHE A C 1
ATOM 1035 O O . PHE A 1 126 ? -7.435 1.193 10.836 1.00 95.94 126 PHE A O 1
ATOM 1042 N N . LEU A 1 127 ? -8.204 -0.898 10.792 1.00 95.62 127 LEU A N 1
ATOM 1043 C CA . LEU A 1 127 ? -6.916 -1.470 10.389 1.00 95.62 127 LEU A CA 1
ATOM 1044 C C . LEU A 1 127 ? -6.509 -0.957 8.999 1.00 95.62 127 LEU A C 1
ATOM 1046 O O . LEU A 1 127 ? -5.352 -0.602 8.791 1.00 95.62 127 LEU A O 1
ATOM 1050 N N . GLN A 1 128 ? -7.458 -0.836 8.063 1.00 94.12 128 GLN A N 1
ATOM 1051 C CA . GLN A 1 128 ? -7.204 -0.216 6.758 1.00 94.12 128 GLN A CA 1
ATOM 1052 C C . GLN A 1 128 ? -6.811 1.262 6.895 1.00 94.12 128 GLN A C 1
ATOM 1054 O O . GLN A 1 128 ? -5.884 1.698 6.215 1.00 94.12 128 GLN A O 1
ATOM 1059 N N . LEU A 1 129 ? -7.449 2.019 7.796 1.00 94.75 129 LEU A N 1
ATOM 1060 C CA . LEU A 1 129 ? -7.046 3.386 8.134 1.00 94.75 129 LEU A CA 1
ATOM 1061 C C . LEU A 1 129 ? -5.585 3.421 8.596 1.00 94.75 129 LEU A C 1
ATOM 1063 O O . LEU A 1 129 ? -4.814 4.194 8.038 1.00 94.75 129 LEU A O 1
ATOM 1067 N N . LEU A 1 130 ? -5.179 2.566 9.541 1.00 95.81 130 LEU A N 1
ATOM 1068 C CA . LEU A 1 130 ? -3.793 2.512 10.029 1.00 95.81 130 LEU A CA 1
ATOM 1069 C C . LEU A 1 130 ? -2.784 2.264 8.899 1.00 95.81 130 LEU A C 1
ATOM 1071 O O . LEU A 1 130 ? -1.745 2.919 8.861 1.00 95.81 130 LEU A O 1
ATOM 1075 N N . VAL A 1 131 ? -3.108 1.387 7.940 1.00 95.25 131 VAL A N 1
ATOM 1076 C CA . VAL A 1 131 ? -2.278 1.176 6.739 1.00 95.25 131 VAL A CA 1
ATOM 1077 C C . VAL A 1 131 ? -2.134 2.471 5.934 1.00 95.25 131 VAL A C 1
ATOM 1079 O O . VAL A 1 131 ? -1.035 2.809 5.501 1.00 95.25 131 VAL A O 1
ATOM 1082 N N . GLN A 1 132 ? -3.218 3.227 5.755 1.00 94.31 132 GLN A N 1
ATOM 1083 C CA . GLN A 1 132 ? -3.192 4.498 5.024 1.00 94.31 132 GLN A CA 1
ATOM 1084 C C . GLN A 1 132 ? -2.404 5.589 5.754 1.00 94.31 132 GLN A C 1
ATOM 1086 O O . GLN A 1 132 ? -1.715 6.374 5.100 1.00 94.31 132 GLN A O 1
ATOM 1091 N N . LEU A 1 133 ? -2.469 5.639 7.089 1.00 94.38 133 LEU A N 1
ATOM 1092 C CA . LEU A 1 133 ? -1.755 6.648 7.877 1.00 94.38 133 LEU A CA 1
ATOM 1093 C C . LEU A 1 133 ? -0.232 6.553 7.710 1.00 94.38 133 LEU A C 1
ATOM 1095 O O . LEU A 1 133 ? 0.439 7.568 7.850 1.00 94.38 133 LEU A O 1
ATOM 1099 N N . THR A 1 134 ? 0.308 5.396 7.312 1.00 94.94 134 THR A N 1
ATOM 1100 C CA . THR A 1 134 ? 1.746 5.237 7.013 1.00 94.94 134 THR A CA 1
ATOM 1101 C C . THR A 1 134 ? 2.251 6.132 5.875 1.00 94.94 134 THR A C 1
ATOM 1103 O O . THR A 1 134 ? 3.446 6.413 5.796 1.00 94.94 134 THR A O 1
ATOM 1106 N N . SER A 1 135 ? 1.350 6.596 4.999 1.00 93.06 135 SER A N 1
ATOM 1107 C CA . SER A 1 135 ? 1.662 7.565 3.936 1.00 93.06 135 SER A CA 1
ATOM 1108 C C . SER A 1 135 ? 1.709 9.020 4.426 1.00 93.06 135 SER A C 1
ATOM 1110 O O . SER A 1 135 ? 2.135 9.902 3.684 1.00 93.06 135 SER A O 1
ATOM 1112 N N . ILE A 1 136 ? 1.253 9.277 5.655 1.00 92.31 136 ILE A N 1
ATOM 1113 C CA . ILE A 1 136 ? 1.017 10.614 6.218 1.00 92.31 136 ILE A CA 1
ATOM 1114 C C . ILE A 1 136 ? 1.964 10.869 7.395 1.00 92.31 136 ILE A C 1
ATOM 1116 O O . ILE A 1 136 ? 2.649 11.887 7.426 1.00 92.31 136 ILE A O 1
ATOM 1120 N N . ASP A 1 137 ? 2.023 9.934 8.343 1.00 92.69 137 ASP A N 1
ATOM 1121 C CA . ASP A 1 137 ? 2.731 10.078 9.614 1.00 92.69 137 ASP A CA 1
ATOM 1122 C C . ASP A 1 137 ? 3.626 8.861 9.857 1.00 92.69 137 ASP A C 1
ATOM 1124 O O . ASP A 1 137 ? 3.168 7.715 9.943 1.00 92.69 137 ASP A O 1
ATOM 1128 N N . GLU A 1 138 ? 4.928 9.115 9.970 1.00 91.88 138 GLU A N 1
ATOM 1129 C CA . GLU A 1 138 ? 5.928 8.059 10.113 1.00 91.88 138 GLU A CA 1
ATOM 1130 C C . GLU A 1 138 ? 5.819 7.316 11.449 1.00 91.88 138 GLU A C 1
ATOM 1132 O O . GLU A 1 138 ? 6.246 6.164 11.551 1.00 91.88 138 GLU A O 1
ATOM 1137 N N . THR A 1 139 ? 5.192 7.928 12.459 1.00 92.62 139 THR A N 1
ATOM 1138 C CA . THR A 1 139 ? 5.027 7.314 13.781 1.00 92.62 139 THR A CA 1
ATOM 1139 C C . THR A 1 139 ? 4.175 6.050 13.748 1.00 92.62 139 THR A C 1
ATOM 1141 O O . THR A 1 139 ? 4.319 5.213 14.635 1.00 92.62 139 THR A O 1
ATOM 1144 N N . PHE A 1 140 ? 3.325 5.873 12.731 1.00 93.50 140 PHE A N 1
ATOM 1145 C CA . PHE A 1 140 ? 2.423 4.727 12.603 1.00 93.50 140 PHE A CA 1
ATOM 1146 C C . PHE A 1 140 ? 2.876 3.688 11.572 1.00 93.50 140 PHE A C 1
ATOM 1148 O O . PHE A 1 140 ? 2.118 2.764 11.281 1.00 93.50 140 PHE A O 1
ATOM 1155 N N . ILE A 1 141 ? 4.092 3.790 11.018 1.00 93.94 141 ILE A N 1
ATOM 1156 C CA . ILE A 1 141 ? 4.568 2.857 9.979 1.00 93.94 141 ILE A CA 1
ATOM 1157 C C . ILE A 1 141 ? 4.525 1.404 10.461 1.00 93.94 141 ILE A C 1
ATOM 1159 O O . ILE A 1 141 ? 3.979 0.543 9.767 1.00 93.94 141 ILE A O 1
ATOM 1163 N N . GLN A 1 142 ? 5.052 1.113 11.653 1.00 92.31 142 GLN A N 1
ATOM 1164 C CA . GLN A 1 142 ? 5.075 -0.262 12.155 1.00 92.31 142 GLN A CA 1
ATOM 1165 C C . GLN A 1 142 ? 3.663 -0.761 12.496 1.00 92.31 142 GLN A C 1
ATOM 1167 O O . GLN A 1 142 ? 3.296 -1.869 12.111 1.00 92.31 142 GLN A O 1
ATOM 1172 N N . GLY A 1 143 ? 2.826 0.067 13.128 1.00 93.06 143 GLY A N 1
ATOM 1173 C CA . GLY A 1 143 ? 1.430 -0.266 13.423 1.00 93.06 143 GLY A CA 1
ATOM 1174 C C . GLY A 1 143 ? 0.593 -0.488 12.164 1.00 93.06 143 GLY A C 1
ATOM 1175 O O . GLY A 1 143 ? -0.203 -1.424 12.111 1.00 93.06 143 GLY A O 1
ATOM 1176 N N . GLY A 1 144 ? 0.806 0.304 11.113 1.00 94.88 144 GLY A N 1
ATOM 1177 C CA . GLY A 1 144 ? 0.195 0.094 9.801 1.00 94.88 144 GLY A CA 1
ATOM 1178 C C . GLY A 1 144 ? 0.699 -1.181 9.121 1.00 94.88 144 GLY A C 1
ATOM 1179 O O . GLY A 1 144 ? -0.100 -1.945 8.584 1.00 94.88 144 GLY A O 1
ATOM 1180 N N . SER A 1 145 ? 1.994 -1.484 9.224 1.00 93.31 145 SER A N 1
ATOM 1181 C CA . SER A 1 145 ? 2.586 -2.723 8.689 1.00 93.31 145 SER A CA 1
ATOM 1182 C C . SER A 1 145 ? 2.021 -3.976 9.362 1.00 93.31 145 SER A C 1
ATOM 1184 O O . SER A 1 145 ? 1.668 -4.954 8.693 1.00 93.31 145 SER A O 1
ATOM 1186 N N . ASN A 1 146 ? 1.860 -3.918 10.683 1.00 92.25 146 ASN A N 1
ATOM 1187 C CA . ASN A 1 146 ? 1.239 -4.972 11.478 1.00 92.25 146 ASN A CA 1
ATOM 1188 C C . ASN A 1 146 ? -0.272 -5.065 11.207 1.00 92.25 146 ASN A C 1
ATOM 1190 O O . ASN A 1 146 ? -0.827 -6.161 11.149 1.00 92.25 146 ASN A O 1
ATOM 1194 N N . SER A 1 147 ? -0.940 -3.937 10.955 1.00 94.25 147 SER A N 1
ATOM 1195 C CA . SER A 1 147 ? -2.353 -3.916 10.553 1.00 94.25 147 SER A CA 1
ATOM 1196 C C . SER A 1 147 ? -2.562 -4.603 9.207 1.00 94.25 147 SER A C 1
ATOM 1198 O O . SER A 1 147 ? -3.473 -5.418 9.072 1.00 94.25 147 SER A O 1
ATOM 1200 N N . LEU A 1 148 ? -1.686 -4.346 8.229 1.00 92.75 148 LEU A N 1
ATOM 1201 C CA . LEU A 1 148 ? -1.737 -5.020 6.933 1.00 92.75 148 LEU A CA 1
ATOM 1202 C C . LEU A 1 148 ? -1.515 -6.530 7.075 1.00 92.75 148 LEU A C 1
ATOM 1204 O O . LEU A 1 148 ? -2.246 -7.306 6.464 1.00 92.75 148 LEU A O 1
ATOM 1208 N N . HIS A 1 149 ? -0.577 -6.956 7.929 1.00 90.62 149 HIS A N 1
ATOM 1209 C CA . HIS A 1 149 ? -0.377 -8.375 8.239 1.00 90.62 149 HIS A CA 1
ATOM 1210 C C . HIS A 1 149 ? -1.662 -9.043 8.740 1.00 90.62 149 HIS A C 1
ATOM 1212 O O . HIS A 1 149 ? -2.064 -10.096 8.244 1.00 90.62 149 HIS A O 1
ATOM 1218 N N . ILE A 1 150 ? -2.318 -8.414 9.719 1.00 91.56 150 ILE A N 1
ATOM 1219 C CA . ILE A 1 150 ? -3.552 -8.921 10.319 1.00 91.56 150 ILE A CA 1
ATOM 1220 C C . ILE A 1 150 ? -4.668 -9.005 9.270 1.00 91.56 150 ILE A C 1
ATOM 1222 O O . ILE A 1 150 ? -5.326 -10.039 9.171 1.00 91.56 150 ILE A O 1
ATOM 1226 N N . LEU A 1 151 ? -4.840 -7.970 8.439 1.00 92.44 151 LEU A N 1
ATOM 1227 C CA . LEU A 1 151 ? -5.824 -7.961 7.349 1.00 92.44 151 LEU A CA 1
ATOM 1228 C C . LEU A 1 151 ? -5.606 -9.116 6.359 1.00 92.44 151 LEU A C 1
ATOM 1230 O O . LEU A 1 151 ? -6.566 -9.760 5.931 1.00 92.44 151 LEU A O 1
ATOM 1234 N N . VAL A 1 152 ? -4.345 -9.412 6.031 1.00 89.62 152 VAL A N 1
ATOM 1235 C CA . VAL A 1 152 ? -3.975 -10.545 5.171 1.00 89.62 152 VAL A CA 1
ATOM 1236 C C . VAL A 1 152 ? -4.321 -11.877 5.836 1.00 89.62 152 VAL A C 1
ATOM 1238 O O . VAL A 1 152 ? -4.933 -12.736 5.202 1.00 89.62 152 VAL A O 1
ATOM 1241 N N . LYS A 1 153 ? -4.006 -12.048 7.126 1.00 88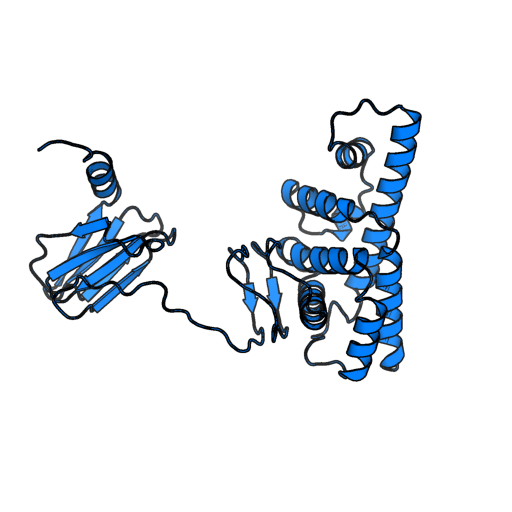.75 153 LYS A N 1
ATOM 1242 C CA . LYS A 1 153 ? -4.346 -13.266 7.883 1.00 88.75 153 LYS A CA 1
ATOM 1243 C C . LYS A 1 153 ? -5.856 -13.483 8.015 1.00 88.75 153 LYS A C 1
ATOM 1245 O O . LYS A 1 153 ? -6.310 -14.622 7.947 1.00 88.75 153 LYS A O 1
ATOM 1250 N N . MET A 1 154 ? -6.626 -12.402 8.120 1.00 90.88 154 MET A N 1
ATOM 1251 C CA . MET A 1 154 ? -8.094 -12.413 8.092 1.00 90.88 154 MET A CA 1
ATOM 1252 C C . MET A 1 154 ? -8.687 -12.698 6.709 1.00 90.88 154 MET A C 1
ATOM 1254 O O . MET A 1 154 ? -9.896 -12.877 6.598 1.00 90.88 154 MET A O 1
ATOM 1258 N N . LYS A 1 155 ? -7.866 -12.739 5.650 1.00 89.12 155 LYS A N 1
ATOM 1259 C CA . LYS A 1 155 ? -8.309 -12.890 4.255 1.00 89.12 155 LYS A CA 1
ATOM 1260 C C . LYS A 1 155 ? -9.271 -11.780 3.813 1.00 89.12 155 LYS A C 1
ATOM 1262 O O . LYS A 1 155 ? -10.188 -12.026 3.029 1.00 89.12 155 LYS A O 1
ATOM 1267 N N . VAL A 1 156 ? -9.061 -10.557 4.305 1.00 88.75 156 VAL A N 1
ATOM 1268 C CA . VAL A 1 156 ? -9.830 -9.386 3.864 1.00 88.75 156 VAL A CA 1
ATOM 1269 C C . VAL A 1 156 ? -9.542 -9.117 2.387 1.00 88.75 156 VAL A C 1
ATOM 1271 O O . VAL A 1 156 ? -8.399 -9.193 1.936 1.00 88.75 156 VAL A O 1
ATOM 1274 N N . ASP A 1 157 ? -10.583 -8.793 1.621 1.00 85.12 157 ASP A N 1
ATOM 1275 C CA . ASP A 1 157 ? -10.433 -8.378 0.228 1.00 85.12 157 ASP A CA 1
ATOM 1276 C C . ASP A 1 157 ? -9.856 -6.958 0.150 1.00 85.12 157 ASP A C 1
ATOM 1278 O O . ASP A 1 157 ? -10.527 -5.986 0.501 1.00 85.12 157 ASP A O 1
ATOM 1282 N N . LEU A 1 158 ? -8.609 -6.847 -0.318 1.00 84.38 158 LEU A N 1
ATOM 1283 C CA . LEU A 1 158 ? -7.875 -5.582 -0.398 1.00 84.38 158 LEU A CA 1
ATOM 1284 C C . LEU A 1 158 ? -7.904 -4.926 -1.789 1.00 84.38 158 LEU A C 1
ATOM 1286 O O . LEU A 1 158 ? -7.260 -3.899 -2.003 1.00 84.38 158 LEU A O 1
ATOM 1290 N N . ARG A 1 159 ? -8.641 -5.493 -2.755 1.00 80.56 159 ARG A N 1
ATOM 1291 C CA . ARG A 1 159 ? -8.597 -5.058 -4.167 1.00 80.56 159 ARG A CA 1
ATOM 1292 C C . ARG A 1 159 ? -9.044 -3.614 -4.397 1.00 80.56 159 ARG A C 1
ATOM 1294 O O . ARG A 1 159 ? -8.574 -2.977 -5.331 1.00 80.56 159 ARG A O 1
ATOM 1301 N N . ASN A 1 160 ? -9.930 -3.102 -3.54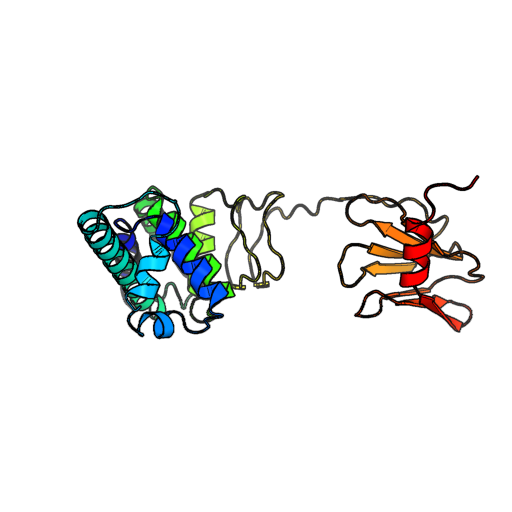7 1.00 75.44 160 ASN A N 1
ATOM 1302 C CA . ASN A 1 160 ? -10.473 -1.745 -3.659 1.00 75.44 160 ASN A CA 1
ATOM 1303 C C . ASN A 1 160 ? -9.744 -0.726 -2.767 1.00 75.44 160 ASN A C 1
ATOM 1305 O O . ASN A 1 160 ? -10.188 0.418 -2.655 1.00 75.44 160 ASN A O 1
ATOM 1309 N N . ASN A 1 161 ? -8.654 -1.116 -2.101 1.00 78.62 161 ASN A N 1
ATOM 1310 C CA . ASN A 1 161 ? -7.869 -0.193 -1.293 1.00 78.62 161 ASN A CA 1
ATOM 1311 C C . ASN A 1 161 ? -6.890 0.605 -2.171 1.00 78.62 161 ASN A C 1
ATOM 1313 O O . ASN A 1 161 ? -6.232 0.064 -3.057 1.00 78.62 161 ASN A O 1
ATOM 1317 N N . ASN A 1 162 ? -6.774 1.907 -1.901 1.00 81.81 162 ASN A N 1
ATOM 1318 C CA . ASN A 1 162 ? -5.746 2.755 -2.500 1.00 81.81 162 ASN A CA 1
ATOM 1319 C C . ASN A 1 162 ? -4.493 2.710 -1.617 1.00 81.81 162 ASN A C 1
ATOM 1321 O O . ASN A 1 162 ? -4.530 3.258 -0.529 1.00 81.81 162 ASN A O 1
ATOM 1325 N N . PHE A 1 163 ? -3.400 2.090 -2.048 1.00 86.31 163 PHE A N 1
ATOM 1326 C CA . PHE A 1 163 ? -2.133 2.016 -1.308 1.00 86.31 163 PHE A CA 1
ATOM 1327 C C . PHE A 1 163 ? -1.076 2.985 -1.850 1.00 86.31 163 PHE A C 1
ATOM 1329 O O . PHE A 1 163 ? 0.121 2.729 -1.775 1.00 86.31 163 PHE A O 1
ATOM 1336 N N . GLU A 1 164 ? -1.505 4.118 -2.393 1.00 85.94 164 GLU A N 1
ATOM 1337 C CA . GLU A 1 164 ? -0.596 5.159 -2.850 1.00 85.94 164 GLU A CA 1
ATOM 1338 C C . GLU A 1 164 ? 0.262 5.715 -1.701 1.00 85.94 164 GLU A C 1
ATOM 1340 O O . GLU A 1 164 ? -0.248 6.061 -0.633 1.00 85.94 164 GLU A O 1
ATOM 1345 N N . ASN A 1 165 ? 1.573 5.805 -1.938 1.00 89.88 165 ASN A N 1
ATOM 1346 C CA . ASN A 1 165 ? 2.591 6.354 -1.035 1.00 89.88 165 ASN A CA 1
ATOM 1347 C C . ASN A 1 165 ? 2.674 5.707 0.361 1.00 89.88 165 ASN A C 1
ATOM 1349 O O . ASN A 1 165 ? 3.319 6.265 1.251 1.00 89.88 165 ASN A O 1
ATOM 1353 N N . ILE A 1 166 ? 2.036 4.553 0.588 1.00 93.81 166 ILE A N 1
ATOM 1354 C CA . ILE A 1 166 ? 2.129 3.872 1.885 1.00 93.81 166 ILE A CA 1
ATOM 1355 C C . ILE A 1 166 ? 3.556 3.392 2.141 1.00 93.81 166 ILE A C 1
ATOM 1357 O O . ILE A 1 166 ? 4.293 3.052 1.214 1.00 93.81 166 ILE A O 1
ATOM 1361 N N . LYS A 1 167 ? 3.928 3.312 3.415 1.00 93.62 167 LYS A N 1
ATOM 1362 C CA . LYS A 1 167 ? 5.219 2.784 3.858 1.00 93.62 167 LYS A CA 1
ATOM 1363 C C . LYS A 1 167 ? 4.959 1.566 4.730 1.00 93.62 167 LYS A C 1
ATOM 1365 O O . LYS A 1 167 ? 4.366 1.687 5.797 1.00 93.62 167 LYS A O 1
ATOM 1370 N N . ILE A 1 168 ? 5.379 0.396 4.266 1.00 92.50 168 ILE A N 1
ATOM 1371 C CA . ILE A 1 168 ? 5.168 -0.876 4.953 1.00 92.50 168 ILE A CA 1
ATOM 1372 C C . ILE A 1 168 ? 6.503 -1.589 5.097 1.00 92.50 168 ILE A C 1
ATOM 1374 O O . ILE A 1 168 ? 7.168 -1.881 4.101 1.00 92.50 168 ILE A O 1
ATOM 1378 N N . TYR A 1 169 ? 6.873 -1.886 6.339 1.00 89.31 169 TYR A N 1
ATOM 1379 C CA . TYR A 1 169 ? 8.149 -2.490 6.704 1.00 89.31 169 TYR A CA 1
ATOM 1380 C C . TYR A 1 169 ? 7.941 -3.786 7.476 1.00 89.31 169 TYR A C 1
ATOM 1382 O O . TYR A 1 169 ? 6.981 -3.906 8.232 1.00 89.31 169 TYR A O 1
ATOM 1390 N N . ASN A 1 170 ? 8.874 -4.728 7.307 1.00 82.38 170 ASN A N 1
ATOM 1391 C CA . ASN A 1 170 ? 9.023 -5.905 8.171 1.00 82.38 170 ASN A CA 1
ATOM 1392 C C . ASN A 1 170 ? 7.683 -6.618 8.419 1.00 8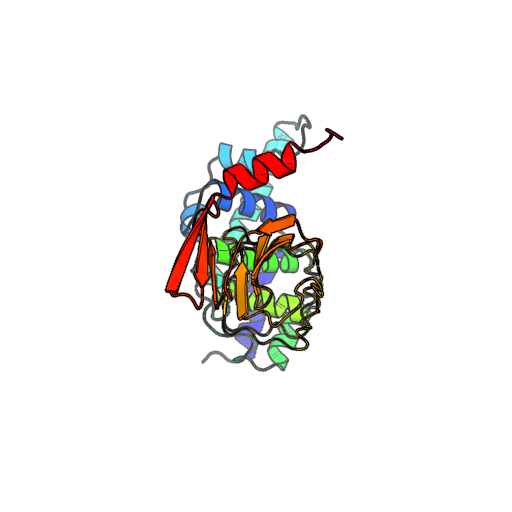2.38 170 ASN A C 1
ATOM 1394 O O . ASN A 1 170 ? 7.182 -6.670 9.537 1.00 82.38 170 ASN A O 1
ATOM 1398 N N . THR A 1 171 ? 7.036 -7.080 7.349 1.00 81.62 171 THR A N 1
ATOM 1399 C CA . THR A 1 171 ? 5.730 -7.734 7.467 1.00 81.62 171 THR A CA 1
ATOM 1400 C C . THR A 1 171 ? 5.579 -8.878 6.478 1.00 81.62 171 THR A C 1
ATOM 1402 O O . THR A 1 171 ? 6.141 -8.873 5.378 1.00 81.62 171 THR A O 1
ATOM 1405 N N . SER A 1 172 ? 4.816 -9.897 6.861 1.00 82.75 172 SER A N 1
ATOM 1406 C CA . SER A 1 172 ? 4.480 -11.000 5.968 1.00 82.75 172 SER A CA 1
ATOM 1407 C C . SER A 1 172 ? 3.179 -10.704 5.235 1.00 82.75 172 SER A C 1
ATOM 1409 O O . SER A 1 172 ? 2.120 -10.599 5.855 1.00 82.75 172 SER A O 1
ATOM 1411 N N . LEU A 1 173 ? 3.275 -10.626 3.908 1.00 81.12 173 LEU A N 1
ATOM 1412 C CA . LEU A 1 173 ? 2.164 -10.450 2.971 1.00 81.12 173 LEU A CA 1
ATOM 1413 C C . LEU A 1 173 ? 1.828 -11.763 2.246 1.00 81.12 173 LEU A C 1
ATOM 1415 O O . LEU A 1 173 ? 1.210 -11.778 1.184 1.00 81.12 173 LEU A O 1
ATOM 1419 N N . ILE A 1 174 ? 2.244 -12.887 2.826 1.00 78.38 174 ILE A N 1
ATOM 1420 C CA . ILE A 1 174 ? 1.970 -14.232 2.320 1.00 78.38 174 ILE A CA 1
ATOM 1421 C C . ILE A 1 174 ? 0.459 -14.475 2.337 1.00 78.38 174 ILE A C 1
ATOM 1423 O O . ILE A 1 174 ? -0.183 -14.352 3.379 1.00 78.38 174 ILE A O 1
ATOM 1427 N N . GLY A 1 175 ? -0.100 -14.832 1.179 1.00 72.81 175 GLY A N 1
ATOM 1428 C CA . GLY A 1 175 ? -1.541 -15.038 1.002 1.00 72.81 175 GLY A CA 1
ATOM 1429 C C . GLY A 1 175 ? -2.346 -13.753 0.793 1.00 72.81 175 GLY A C 1
ATOM 1430 O O . GLY A 1 175 ? -3.570 -13.817 0.688 1.00 72.81 175 GLY A O 1
ATOM 1431 N N . ALA A 1 176 ? -1.689 -12.593 0.711 1.00 74.38 176 ALA A N 1
ATOM 1432 C CA . ALA A 1 176 ? -2.366 -11.350 0.392 1.00 74.38 176 ALA A CA 1
ATOM 1433 C C . ALA A 1 176 ? -2.882 -11.373 -1.052 1.00 74.38 176 ALA A C 1
ATOM 1435 O O . ALA A 1 176 ? -2.136 -11.637 -1.996 1.00 74.38 176 ALA A O 1
ATOM 1436 N N . ASN A 1 177 ? -4.167 -11.069 -1.231 1.00 67.12 177 ASN A N 1
ATOM 1437 C CA . ASN A 1 177 ? -4.814 -11.074 -2.538 1.00 67.12 177 ASN A CA 1
ATOM 1438 C C . ASN A 1 177 ? -4.565 -9.752 -3.286 1.00 67.12 177 ASN A C 1
ATOM 1440 O O . ASN A 1 177 ? -5.499 -9.000 -3.571 1.00 67.12 177 ASN A O 1
ATOM 1444 N N . PHE A 1 178 ? -3.296 -9.446 -3.573 1.00 67.75 178 PHE A N 1
ATOM 1445 C CA . PHE A 1 178 ? -2.923 -8.288 -4.387 1.00 67.75 178 PHE A CA 1
ATOM 1446 C C . PHE A 1 178 ? -3.104 -8.603 -5.881 1.00 67.75 178 PHE A C 1
ATOM 1448 O O . PHE A 1 178 ? -2.140 -8.798 -6.615 1.00 67.75 178 PHE A O 1
ATOM 1455 N N . VAL A 1 179 ? -4.351 -8.723 -6.336 1.00 57.47 179 VAL A N 1
ATOM 1456 C CA . VAL A 1 179 ? -4.670 -8.930 -7.762 1.00 57.47 179 VAL A CA 1
ATOM 1457 C C . VAL A 1 179 ? -4.822 -7.574 -8.463 1.00 57.47 179 VAL A C 1
ATOM 1459 O O . VAL A 1 179 ? -5.031 -6.549 -7.817 1.00 57.47 179 VAL A O 1
ATOM 1462 N N . SER A 1 180 ? -4.684 -7.569 -9.793 1.00 57.97 180 SER A N 1
ATOM 1463 C CA . SER A 1 180 ? -4.795 -6.398 -10.675 1.00 57.97 180 SER A CA 1
ATOM 1464 C C . SER A 1 180 ? -5.899 -5.415 -10.257 1.00 57.97 180 SER A C 1
ATOM 1466 O O . SER A 1 180 ? -7.048 -5.823 -10.088 1.00 57.97 180 SER A O 1
ATOM 1468 N N . GLY A 1 181 ? -5.563 -4.125 -10.168 1.00 60.38 181 GLY A N 1
ATOM 1469 C CA . GLY A 1 181 ? -6.510 -3.044 -9.851 1.00 60.38 181 GLY A CA 1
ATOM 1470 C C . GLY A 1 181 ? -6.158 -2.229 -8.604 1.00 60.38 181 GLY A C 1
ATOM 1471 O O . GLY A 1 181 ? -6.736 -1.169 -8.392 1.00 60.38 181 GLY A O 1
ATOM 1472 N N . ILE A 1 182 ? -5.181 -2.678 -7.816 1.00 75.25 182 ILE A N 1
ATOM 1473 C CA . ILE A 1 182 ? -4.718 -1.965 -6.624 1.00 75.25 182 ILE A CA 1
ATOM 1474 C C . ILE A 1 182 ? -3.745 -0.854 -7.026 1.00 75.25 182 ILE A C 1
ATOM 1476 O O . ILE A 1 182 ? -2.768 -1.097 -7.737 1.00 75.25 182 ILE A O 1
ATOM 1480 N N . ASN A 1 183 ? -3.990 0.365 -6.545 1.00 78.06 183 ASN A N 1
ATOM 1481 C CA . ASN A 1 183 ? -3.043 1.464 -6.698 1.00 78.06 183 ASN A CA 1
ATOM 1482 C C . ASN A 1 183 ? -1.922 1.319 -5.662 1.00 78.06 183 ASN A C 1
ATOM 1484 O O . ASN A 1 183 ? -2.178 1.465 -4.473 1.00 78.06 183 ASN A O 1
ATOM 1488 N N . VAL A 1 184 ? -0.701 1.040 -6.112 1.00 81.06 184 VAL A N 1
ATOM 1489 C CA . VAL A 1 184 ? 0.508 0.954 -5.269 1.00 81.06 184 VAL A CA 1
ATOM 1490 C C . VAL A 1 184 ? 1.551 2.006 -5.664 1.00 81.06 184 VAL A C 1
ATOM 1492 O O . VAL A 1 184 ? 2.736 1.856 -5.372 1.00 81.06 184 VAL A O 1
ATOM 1495 N N . ASN A 1 185 ? 1.138 3.067 -6.365 1.00 78.69 185 ASN A N 1
ATOM 1496 C CA . ASN A 1 185 ? 2.052 4.114 -6.819 1.00 78.69 185 ASN A CA 1
ATOM 1497 C C . ASN A 1 185 ? 2.778 4.751 -5.630 1.00 78.69 185 ASN A C 1
ATOM 1499 O O . ASN A 1 185 ? 2.151 5.152 -4.654 1.00 78.69 185 ASN A O 1
ATOM 1503 N N . GLY A 1 186 ? 4.107 4.815 -5.704 1.00 81.62 186 GLY A N 1
ATOM 1504 C CA . GLY A 1 186 ? 4.943 5.363 -4.632 1.00 81.62 186 GLY A CA 1
ATOM 1505 C C . GLY A 1 186 ? 4.960 4.545 -3.334 1.00 81.62 186 GLY A C 1
ATOM 1506 O O . GLY A 1 186 ? 5.580 4.981 -2.367 1.00 81.62 186 GLY A O 1
ATOM 1507 N N . ALA A 1 187 ? 4.311 3.375 -3.285 1.00 88.75 187 ALA A N 1
ATOM 1508 C CA . ALA A 1 187 ? 4.336 2.515 -2.108 1.00 88.75 187 ALA A CA 1
ATOM 1509 C C . ALA A 1 187 ? 5.750 1.969 -1.859 1.00 88.75 187 ALA A C 1
ATOM 1511 O O . ALA A 1 187 ? 6.402 1.443 -2.763 1.00 88.75 187 ALA A O 1
ATOM 1512 N N . LEU A 1 188 ? 6.207 2.048 -0.611 1.00 89.00 188 LEU A N 1
ATOM 1513 C CA . LEU A 1 188 ? 7.479 1.493 -0.161 1.00 89.00 188 LEU A CA 1
ATOM 1514 C C . LEU A 1 188 ? 7.216 0.234 0.662 1.00 89.00 188 LEU A C 1
ATOM 1516 O O . LEU A 1 188 ? 6.809 0.316 1.818 1.00 89.00 188 LEU A O 1
ATOM 1520 N N . LEU A 1 189 ? 7.455 -0.932 0.059 1.00 87.62 189 LEU A N 1
ATOM 1521 C CA . LEU A 1 189 ? 7.286 -2.243 0.692 1.00 87.62 189 LEU A CA 1
ATOM 1522 C C . LEU A 1 189 ? 8.674 -2.840 0.980 1.00 87.62 189 LEU A C 1
ATOM 1524 O O . LEU A 1 189 ? 9.239 -3.541 0.139 1.00 87.62 189 LEU A O 1
ATOM 1528 N N . LEU A 1 190 ? 9.260 -2.528 2.141 1.00 84.62 190 LEU A N 1
ATOM 1529 C CA . LEU A 1 190 ? 10.630 -2.945 2.488 1.00 84.62 190 LEU A CA 1
ATOM 1530 C C . LEU A 1 190 ? 10.631 -4.161 3.414 1.00 84.62 190 LEU A C 1
ATOM 1532 O O . LEU A 1 190 ? 9.846 -4.241 4.357 1.00 84.62 190 LEU A O 1
ATOM 1536 N N . ASN A 1 191 ? 11.535 -5.108 3.147 1.00 82.31 191 ASN A N 1
ATOM 1537 C CA . ASN A 1 191 ? 11.687 -6.347 3.920 1.00 82.31 191 ASN A CA 1
ATOM 1538 C C . ASN A 1 191 ? 10.356 -7.106 4.132 1.00 82.31 191 ASN A C 1
ATOM 1540 O O . ASN A 1 191 ? 10.115 -7.725 5.168 1.00 82.31 191 ASN A O 1
ATOM 1544 N N . CYS A 1 192 ? 9.457 -7.020 3.149 1.00 84.44 192 CYS A N 1
ATOM 1545 C CA . CYS A 1 192 ? 8.180 -7.717 3.175 1.00 84.44 192 CYS A CA 1
ATOM 1546 C C . CYS A 1 192 ? 8.356 -9.145 2.646 1.00 84.44 192 CYS A C 1
ATOM 1548 O O . CYS A 1 192 ? 8.990 -9.354 1.609 1.00 84.44 192 CYS A O 1
ATOM 1550 N N . LYS A 1 193 ? 7.783 -10.137 3.337 1.00 81.12 193 LYS A N 1
ATOM 1551 C CA . LYS A 1 193 ? 7.795 -11.534 2.876 1.00 81.12 193 LYS A CA 1
ATOM 1552 C C . LYS A 1 193 ? 6.626 -11.773 1.929 1.00 81.12 193 LYS A C 1
ATOM 1554 O O . LYS A 1 193 ? 5.475 -11.590 2.322 1.00 81.12 193 LYS A O 1
ATOM 1559 N N . TRP A 1 194 ? 6.933 -12.253 0.731 1.00 78.00 194 TRP A N 1
ATOM 1560 C CA . TRP A 1 194 ? 5.963 -12.618 -0.296 1.00 78.00 194 TRP A CA 1
ATOM 1561 C C . TRP A 1 194 ? 6.102 -14.098 -0.641 1.00 78.00 194 TRP A C 1
ATOM 1563 O O . TRP A 1 194 ? 7.198 -14.653 -0.578 1.00 78.00 194 TRP A O 1
ATOM 1573 N N . THR A 1 195 ? 5.006 -14.725 -1.048 1.00 66.19 195 THR A N 1
ATOM 1574 C CA . THR A 1 195 ? 5.014 -16.021 -1.736 1.00 66.19 195 THR A CA 1
ATOM 1575 C C . THR A 1 195 ? 4.237 -15.871 -3.030 1.00 66.19 195 THR A C 1
ATOM 1577 O O . THR A 1 195 ? 3.347 -15.027 -3.119 1.00 66.19 195 THR A O 1
ATOM 1580 N N . ASP A 1 196 ? 4.583 -16.672 -4.033 1.00 57.97 196 ASP A N 1
ATOM 1581 C CA . ASP A 1 196 ? 3.841 -16.739 -5.295 1.00 57.97 196 ASP A CA 1
ATOM 1582 C C . ASP A 1 196 ? 3.729 -15.398 -6.040 1.00 57.97 196 ASP A C 1
ATOM 1584 O O . ASP A 1 196 ? 2.730 -15.144 -6.717 1.00 57.97 196 ASP A O 1
ATOM 1588 N N . LEU A 1 197 ? 4.764 -14.544 -5.958 1.00 61.53 197 LEU A N 1
ATOM 1589 C CA . LEU A 1 197 ? 4.900 -13.402 -6.865 1.00 61.53 197 LEU A CA 1
ATOM 1590 C C . LEU A 1 197 ? 4.978 -13.937 -8.295 1.00 61.53 197 LEU A C 1
ATOM 1592 O O . LEU A 1 197 ? 6.035 -14.345 -8.779 1.00 61.53 197 LEU A O 1
ATOM 1596 N N . LYS A 1 198 ? 3.835 -13.956 -8.976 1.00 58.41 198 LYS A N 1
ATOM 1597 C CA . LYS A 1 198 ? 3.776 -14.256 -10.399 1.00 58.41 198 LYS A CA 1
ATOM 1598 C C . LYS A 1 198 ? 4.277 -13.029 -11.137 1.00 58.41 198 LYS A C 1
ATOM 1600 O O . LYS A 1 198 ? 3.543 -12.062 -11.321 1.00 58.41 198 LYS A O 1
ATOM 1605 N N . ILE A 1 199 ? 5.532 -13.080 -11.566 1.00 63.31 199 ILE A N 1
ATOM 1606 C CA . ILE A 1 199 ? 6.017 -12.192 -12.617 1.00 63.31 199 ILE A CA 1
ATOM 1607 C C . ILE A 1 199 ? 5.321 -12.662 -13.894 1.00 63.31 199 ILE A C 1
ATOM 1609 O O . ILE A 1 199 ? 5.712 -13.657 -14.500 1.00 63.31 199 ILE A O 1
ATOM 1613 N N . LEU A 1 200 ? 4.207 -12.011 -14.225 1.00 64.75 200 LEU A N 1
ATOM 1614 C CA . LEU A 1 200 ? 3.475 -12.279 -15.453 1.00 64.75 200 LEU A CA 1
ATOM 1615 C C . LEU A 1 200 ? 4.183 -11.556 -16.595 1.00 64.75 200 LEU A C 1
ATOM 1617 O O . LEU A 1 200 ? 4.402 -10.346 -16.530 1.00 64.75 200 LEU A O 1
ATOM 1621 N N . GLU A 1 201 ? 4.525 -12.297 -17.643 1.00 71.56 201 GLU A N 1
ATOM 1622 C CA . GLU A 1 201 ? 4.916 -11.696 -18.911 1.00 71.56 201 GLU A CA 1
ATOM 1623 C C . GLU A 1 201 ? 3.722 -10.896 -19.449 1.00 71.56 201 GLU A C 1
ATOM 1625 O O . GLU A 1 201 ? 2.668 -11.461 -19.736 1.00 71.56 201 GLU A O 1
ATOM 1630 N N . LEU A 1 202 ? 3.860 -9.568 -19.510 1.00 73.94 202 LEU A N 1
ATOM 1631 C CA . LEU A 1 202 ? 2.785 -8.688 -19.975 1.00 73.94 202 LEU A CA 1
ATOM 1632 C C . LEU A 1 202 ? 2.715 -8.645 -21.502 1.00 73.94 202 LEU A C 1
ATOM 1634 O O . LEU A 1 202 ? 1.629 -8.748 -22.059 1.00 73.94 202 LEU A O 1
ATOM 1638 N N . ASN A 1 203 ? 3.860 -8.473 -22.169 1.00 78.44 203 ASN A N 1
ATOM 1639 C CA . ASN A 1 203 ? 3.965 -8.354 -23.622 1.00 78.44 203 ASN A CA 1
ATOM 1640 C C . ASN A 1 203 ? 5.333 -8.847 -24.115 1.00 78.44 203 ASN A C 1
ATOM 1642 O O . ASN A 1 203 ? 6.356 -8.525 -23.508 1.00 78.44 203 ASN A O 1
ATOM 1646 N N . GLN A 1 204 ? 5.350 -9.512 -25.275 1.00 86.94 204 GLN A N 1
ATOM 1647 C CA . GLN A 1 204 ? 6.569 -9.878 -25.999 1.00 86.94 204 GLN A CA 1
ATOM 1648 C C . GLN A 1 204 ? 6.724 -9.008 -27.260 1.00 86.94 204 GLN A C 1
ATOM 1650 O O . GLN A 1 204 ? 5.959 -9.124 -28.222 1.00 86.94 204 GLN A O 1
ATOM 1655 N N . LEU A 1 205 ? 7.710 -8.107 -27.259 1.00 90.62 205 LEU A N 1
ATOM 1656 C CA . LEU A 1 205 ? 7.876 -7.059 -28.277 1.00 90.62 205 LEU A CA 1
ATOM 1657 C C . LEU A 1 205 ? 8.764 -7.524 -29.453 1.00 90.62 205 LEU A C 1
ATOM 1659 O O . LEU A 1 205 ? 9.981 -7.340 -29.442 1.00 90.62 205 LEU A O 1
ATOM 1663 N N . HIS A 1 206 ? 8.162 -8.114 -30.490 1.00 80.62 206 HIS A N 1
ATOM 1664 C CA . HIS A 1 206 ? 8.877 -8.732 -31.621 1.00 80.62 206 HIS A CA 1
ATOM 1665 C C . HIS A 1 206 ? 9.015 -7.819 -32.844 1.00 80.62 206 HIS A C 1
ATOM 1667 O O . HIS A 1 206 ? 8.268 -7.956 -33.812 1.00 80.62 206 HIS A O 1
ATOM 1673 N N . SER A 1 207 ? 9.968 -6.890 -32.851 1.00 82.88 207 SER A N 1
ATOM 1674 C CA . SER A 1 207 ? 10.181 -6.098 -34.075 1.00 82.88 207 SER A CA 1
ATOM 1675 C C . SER A 1 207 ? 11.624 -5.783 -34.434 1.00 82.88 207 SER A C 1
ATOM 1677 O O . SER A 1 207 ? 11.868 -5.417 -35.585 1.00 82.88 207 SER A O 1
ATOM 1679 N N . HIS A 1 208 ? 12.577 -5.936 -33.513 1.00 89.50 208 HIS A N 1
ATOM 1680 C CA . HIS A 1 208 ? 13.991 -5.848 -33.864 1.00 89.50 208 HIS A CA 1
ATOM 1681 C C . HIS A 1 208 ? 14.409 -7.042 -34.723 1.00 89.50 208 HIS A C 1
ATOM 1683 O O . HIS A 1 208 ? 14.012 -8.174 -34.458 1.00 89.50 208 HIS A O 1
ATOM 1689 N N . ASN A 1 209 ? 15.224 -6.772 -35.742 1.00 90.06 209 ASN A N 1
ATOM 1690 C CA . ASN A 1 209 ? 15.707 -7.797 -36.675 1.00 90.06 209 ASN A CA 1
ATOM 1691 C C . ASN A 1 209 ? 17.038 -8.434 -36.237 1.00 90.06 209 ASN A C 1
ATOM 1693 O O . ASN A 1 209 ? 17.583 -9.261 -36.959 1.00 90.06 209 ASN A O 1
ATOM 1697 N N . ASP A 1 210 ? 17.576 -8.015 -35.091 1.00 93.00 210 ASP A N 1
ATOM 1698 C CA . ASP A 1 210 ? 18.847 -8.479 -34.535 1.00 93.00 210 ASP A CA 1
ATOM 1699 C C . ASP A 1 210 ? 18.883 -8.206 -33.014 1.00 93.00 210 ASP A C 1
ATOM 1701 O O . ASP A 1 210 ? 17.935 -7.636 -32.462 1.00 93.00 210 ASP A O 1
ATOM 1705 N N . TYR A 1 211 ? 19.966 -8.589 -32.329 1.00 93.44 211 TYR A N 1
ATOM 1706 C CA . TYR A 1 211 ? 20.134 -8.476 -30.881 1.00 93.44 211 TYR A CA 1
ATOM 1707 C C . TYR A 1 211 ? 19.786 -7.082 -30.355 1.00 93.44 211 TYR A C 1
ATOM 1709 O O . TYR A 1 211 ? 20.373 -6.073 -30.767 1.00 93.44 211 TYR A O 1
ATOM 1717 N N . ILE A 1 212 ? 18.875 -7.046 -29.381 1.00 95.19 212 ILE A N 1
ATOM 1718 C CA . ILE A 1 212 ? 18.578 -5.862 -28.577 1.00 95.19 212 ILE A CA 1
ATOM 1719 C C . ILE A 1 212 ? 19.703 -5.715 -27.555 1.00 95.19 212 ILE A C 1
ATOM 1721 O O . ILE A 1 212 ? 19.938 -6.622 -26.759 1.00 95.19 212 ILE A O 1
ATOM 1725 N N . ARG A 1 213 ? 20.406 -4.582 -27.579 1.00 95.12 213 ARG A N 1
ATOM 1726 C CA . ARG A 1 213 ? 21.552 -4.332 -26.690 1.00 95.12 213 ARG A CA 1
ATOM 1727 C C . ARG A 1 213 ? 21.234 -3.410 -25.526 1.00 95.12 213 ARG A C 1
ATOM 1729 O O . ARG A 1 213 ? 21.946 -3.429 -24.530 1.00 95.12 213 ARG A O 1
ATOM 1736 N N . SER A 1 214 ? 20.180 -2.607 -25.639 1.00 95.88 214 SER A N 1
ATOM 1737 C CA . SER A 1 214 ? 19.797 -1.667 -24.591 1.00 95.88 214 SER A CA 1
ATOM 1738 C C . SER A 1 214 ? 18.296 -1.415 -24.591 1.00 95.88 214 SER A C 1
ATOM 1740 O O . SER A 1 214 ? 17.672 -1.349 -25.652 1.00 95.88 214 SER A O 1
ATOM 1742 N N . VAL A 1 215 ? 17.730 -1.260 -23.394 1.00 96.75 215 VAL A N 1
ATOM 1743 C CA . VAL A 1 215 ? 16.342 -0.855 -23.164 1.00 96.75 215 VAL A CA 1
ATOM 1744 C C . VAL A 1 215 ? 16.288 0.197 -22.059 1.00 96.75 215 VAL A C 1
ATOM 1746 O O . VAL A 1 215 ? 17.077 0.148 -21.118 1.00 96.75 215 VAL A O 1
ATOM 1749 N N . CYS A 1 216 ? 15.364 1.149 -22.161 1.00 97.19 216 CYS A N 1
ATOM 1750 C CA . CYS A 1 216 ? 15.180 2.200 -21.162 1.00 97.19 216 CYS A CA 1
ATOM 1751 C C . CYS A 1 216 ? 13.714 2.644 -21.114 1.00 97.19 216 CYS A C 1
ATOM 1753 O O . CYS A 1 216 ? 13.106 2.881 -22.159 1.00 97.19 216 CYS A O 1
ATOM 1755 N N . PHE A 1 217 ? 13.145 2.764 -19.914 1.00 96.19 217 PHE A N 1
ATOM 1756 C CA . PHE A 1 217 ? 11.823 3.364 -19.722 1.00 96.19 217 PHE A CA 1
ATOM 1757 C C . PHE A 1 217 ? 11.909 4.890 -19.749 1.00 96.19 217 PHE A C 1
ATOM 1759 O O . PHE A 1 217 ? 12.882 5.478 -19.274 1.00 96.19 217 PHE A O 1
ATOM 1766 N N . SER A 1 218 ? 10.863 5.533 -20.261 1.00 94.06 218 SER A N 1
ATOM 1767 C CA . SER A 1 218 ? 10.645 6.958 -20.045 1.00 94.06 218 SER A CA 1
ATOM 1768 C C . SER A 1 218 ? 10.358 7.240 -18.562 1.00 94.06 218 SER A C 1
ATOM 1770 O O . SER A 1 218 ? 9.844 6.363 -17.864 1.00 94.06 218 SER A O 1
ATOM 1772 N N . PRO A 1 219 ? 10.637 8.459 -18.063 1.00 90.50 219 PRO A N 1
ATOM 1773 C CA . PRO A 1 219 ? 10.419 8.812 -16.656 1.00 90.50 219 PRO A CA 1
ATOM 1774 C C . PRO A 1 219 ? 8.968 8.654 -16.187 1.00 90.50 219 PRO A C 1
ATOM 1776 O O . PRO A 1 219 ? 8.719 8.373 -15.020 1.00 90.50 219 PRO A O 1
ATOM 1779 N N . ASP A 1 220 ? 8.008 8.808 -17.100 1.00 86.75 220 ASP A N 1
ATOM 1780 C CA . ASP A 1 220 ? 6.579 8.613 -16.840 1.00 86.75 220 ASP A CA 1
ATOM 1781 C C . ASP A 1 220 ? 6.127 7.140 -16.936 1.00 86.75 220 ASP A C 1
ATOM 1783 O O . ASP A 1 220 ? 4.955 6.842 -16.717 1.00 86.75 220 ASP A O 1
ATOM 1787 N N . GLY A 1 221 ? 7.027 6.222 -17.306 1.00 91.00 221 GLY A N 1
ATOM 1788 C CA . GLY A 1 221 ? 6.767 4.789 -17.446 1.00 91.00 221 GLY A CA 1
ATOM 1789 C C . GLY A 1 221 ? 5.859 4.394 -18.616 1.00 91.00 221 GLY A C 1
ATOM 1790 O O . GLY A 1 221 ? 5.569 3.210 -18.780 1.00 91.00 221 GLY A O 1
ATOM 1791 N N . ASN A 1 222 ? 5.402 5.339 -19.444 1.00 91.25 222 ASN A N 1
ATOM 1792 C CA . ASN A 1 222 ? 4.443 5.049 -20.516 1.00 91.25 222 ASN A CA 1
ATOM 1793 C C . ASN A 1 222 ? 5.112 4.581 -21.813 1.00 91.25 222 ASN A C 1
ATOM 1795 O O . ASN A 1 222 ? 4.469 3.926 -22.638 1.00 91.25 222 ASN A O 1
ATOM 1799 N N . THR A 1 223 ? 6.382 4.937 -22.022 1.00 92.94 223 THR A N 1
ATOM 1800 C CA . THR A 1 223 ? 7.137 4.596 -23.228 1.00 92.94 223 THR A CA 1
ATOM 1801 C C . THR A 1 223 ? 8.374 3.781 -22.872 1.00 92.94 223 THR A C 1
ATOM 1803 O O . THR A 1 223 ? 9.129 4.140 -21.977 1.00 92.94 223 THR A O 1
ATOM 1806 N N . LEU A 1 224 ? 8.625 2.701 -23.607 1.00 96.44 224 LEU A N 1
ATOM 1807 C CA . LEU A 1 224 ? 9.896 1.980 -23.561 1.00 96.44 224 LEU A CA 1
ATOM 1808 C C . LEU A 1 224 ? 10.686 2.301 -24.831 1.00 96.44 224 LEU A C 1
ATOM 1810 O O . LEU A 1 224 ? 10.125 2.258 -25.922 1.00 96.44 224 LEU A O 1
ATOM 1814 N N . ALA A 1 225 ? 11.972 2.610 -24.709 1.00 96.75 225 ALA A N 1
ATOM 1815 C CA . ALA A 1 225 ? 12.904 2.666 -25.828 1.00 96.75 225 ALA A CA 1
ATOM 1816 C C . ALA A 1 225 ? 13.752 1.392 -25.865 1.00 96.75 225 ALA A C 1
ATOM 1818 O O . ALA A 1 225 ? 14.216 0.934 -24.823 1.00 96.75 225 ALA A O 1
ATOM 1819 N N . SER A 1 226 ? 13.996 0.853 -27.057 1.00 96.56 226 SER A N 1
ATOM 1820 C CA . SER A 1 226 ? 14.931 -0.253 -27.281 1.00 96.56 226 SER A CA 1
ATOM 1821 C C . SER A 1 226 ? 15.888 0.064 -28.426 1.00 96.56 226 SER A C 1
ATOM 1823 O O . SER A 1 226 ? 15.465 0.556 -29.470 1.00 96.56 226 SER A O 1
ATOM 1825 N N . GLY A 1 227 ? 17.178 -0.204 -28.223 1.00 95.19 227 GLY A N 1
ATOM 1826 C CA . GLY A 1 227 ? 18.247 -0.031 -29.207 1.00 95.19 227 GLY A CA 1
ATOM 1827 C C . GLY A 1 227 ? 18.858 -1.374 -29.606 1.00 95.19 227 GLY A C 1
ATOM 1828 O O . GLY A 1 227 ? 19.181 -2.192 -28.738 1.00 95.19 227 GLY A O 1
ATOM 1829 N N . GLY A 1 228 ? 19.001 -1.606 -30.913 1.00 92.62 228 GLY A N 1
ATOM 1830 C CA . GLY A 1 228 ? 19.394 -2.905 -31.463 1.00 92.62 228 GLY A CA 1
ATOM 1831 C C . GLY A 1 228 ? 20.633 -2.903 -32.360 1.00 92.62 228 GLY A C 1
ATOM 1832 O O . GLY A 1 228 ? 21.196 -1.864 -32.719 1.00 92.62 228 GLY A O 1
ATOM 1833 N N . SER A 1 229 ? 21.047 -4.117 -32.725 1.00 93.94 229 SER A N 1
ATOM 1834 C CA . SER A 1 229 ? 22.057 -4.415 -33.758 1.00 93.94 229 SER A CA 1
ATOM 1835 C C . SER A 1 229 ? 21.528 -4.305 -35.177 1.00 93.94 229 SER A C 1
ATOM 1837 O O . SER A 1 229 ? 22.298 -4.173 -36.117 1.00 93.94 229 SER A O 1
ATOM 1839 N N . ASP A 1 230 ? 20.214 -4.156 -35.316 1.00 91.75 230 ASP A N 1
ATOM 1840 C CA . ASP A 1 230 ? 19.558 -3.797 -36.568 1.00 91.75 230 ASP A CA 1
ATOM 1841 C C . ASP A 1 230 ? 19.662 -2.296 -36.899 1.00 91.75 230 ASP A C 1
ATOM 1843 O O . ASP A 1 230 ? 18.877 -1.785 -37.700 1.00 91.75 230 ASP A O 1
ATOM 1847 N N . CYS A 1 231 ? 20.603 -1.583 -36.262 1.00 92.69 231 CYS A N 1
ATOM 1848 C CA . CYS A 1 231 ? 20.811 -0.142 -36.394 1.00 92.69 231 CYS A CA 1
ATOM 1849 C C . CYS A 1 231 ? 19.500 0.646 -36.241 1.00 92.69 231 CYS A C 1
ATOM 1851 O O . CYS A 1 231 ? 19.200 1.543 -37.028 1.00 92.69 231 CYS A O 1
ATOM 1853 N N . SER A 1 232 ? 18.674 0.290 -35.254 1.00 93.00 232 SER A N 1
ATOM 1854 C CA . SER A 1 232 ? 17.414 0.984 -35.002 1.00 93.00 232 SER A CA 1
ATOM 1855 C C . SER A 1 232 ? 17.189 1.261 -33.523 1.00 93.00 232 SER A C 1
ATOM 1857 O O . SER A 1 232 ? 17.652 0.525 -32.646 1.00 93.00 232 SER A O 1
ATOM 1859 N N . ILE A 1 233 ? 16.446 2.338 -33.265 1.00 95.81 233 ILE A N 1
ATOM 1860 C CA . ILE A 1 233 ? 15.828 2.598 -31.968 1.00 95.81 233 ILE A CA 1
ATOM 1861 C C . ILE A 1 233 ? 14.323 2.532 -32.160 1.00 95.81 233 ILE A C 1
ATOM 1863 O O . ILE A 1 233 ? 13.781 3.139 -33.087 1.00 95.81 233 ILE A O 1
ATOM 1867 N N . ARG A 1 234 ? 13.634 1.812 -31.284 1.00 94.88 234 ARG A N 1
ATOM 1868 C CA . ARG A 1 234 ? 12.180 1.662 -31.326 1.00 94.88 234 ARG A CA 1
ATOM 1869 C C . ARG A 1 234 ? 11.574 2.166 -30.036 1.00 94.88 234 ARG A C 1
ATOM 1871 O O . ARG A 1 234 ? 12.138 1.965 -28.966 1.00 94.88 234 ARG A O 1
ATOM 1878 N N . LEU A 1 235 ? 10.441 2.844 -30.163 1.00 95.69 235 LEU A N 1
ATOM 1879 C CA . LEU A 1 235 ? 9.648 3.327 -29.042 1.00 95.69 235 LEU A CA 1
ATOM 1880 C C . LEU A 1 235 ? 8.370 2.506 -28.958 1.00 95.69 235 LEU A C 1
ATOM 1882 O O . LEU A 1 235 ? 7.695 2.318 -29.970 1.00 95.69 235 LEU A O 1
ATOM 1886 N N . TRP A 1 236 ? 8.020 2.073 -27.758 1.00 95.19 236 TRP A N 1
ATOM 1887 C CA . TRP A 1 236 ? 6.903 1.177 -27.488 1.00 95.19 236 TRP A CA 1
ATOM 1888 C C . TRP A 1 236 ? 5.960 1.793 -26.477 1.00 95.19 236 TRP A C 1
ATOM 1890 O O . TRP A 1 236 ? 6.401 2.446 -25.536 1.00 95.19 236 TRP A O 1
ATOM 1900 N N . ASP A 1 237 ? 4.670 1.564 -26.658 1.00 91.44 237 ASP A N 1
ATOM 1901 C CA . ASP A 1 237 ? 3.671 1.824 -25.637 1.00 91.44 237 ASP A CA 1
ATOM 1902 C C . ASP A 1 237 ? 3.679 0.669 -24.630 1.00 91.44 237 ASP A C 1
ATOM 1904 O O . ASP A 1 237 ? 3.445 -0.485 -24.988 1.00 91.44 237 ASP A O 1
ATOM 1908 N N . VAL A 1 238 ? 3.975 0.973 -23.367 1.00 89.25 238 VAL A N 1
ATOM 1909 C CA . VAL A 1 238 ? 4.170 -0.048 -22.323 1.00 89.25 238 VAL A CA 1
ATOM 1910 C C . VAL A 1 238 ? 2.876 -0.802 -22.013 1.00 89.25 238 VAL A C 1
ATOM 1912 O O . VAL A 1 238 ? 2.912 -1.996 -21.720 1.00 89.25 238 VAL A O 1
ATOM 1915 N N . LYS A 1 239 ? 1.723 -0.128 -22.106 1.00 85.62 239 LYS A N 1
ATOM 1916 C CA . LYS A 1 239 ? 0.421 -0.716 -21.762 1.00 85.62 239 LYS A CA 1
ATOM 1917 C C . LYS A 1 239 ? -0.066 -1.677 -22.839 1.00 85.62 239 LYS A C 1
ATOM 1919 O O . LYS A 1 239 ? -0.587 -2.740 -22.524 1.00 85.62 239 LYS A O 1
ATOM 1924 N N . THR A 1 240 ? 0.081 -1.291 -24.101 1.00 86.75 240 THR A N 1
ATOM 1925 C CA . THR A 1 240 ? -0.460 -2.032 -25.250 1.00 86.75 240 THR A CA 1
ATOM 1926 C C . THR A 1 240 ? 0.562 -2.944 -25.921 1.00 86.75 240 THR A C 1
ATOM 1928 O O . THR A 1 240 ? 0.177 -3.790 -26.722 1.00 86.75 240 THR A O 1
ATOM 1931 N N . GLY A 1 241 ? 1.857 -2.752 -25.652 1.00 89.19 241 GLY A N 1
ATOM 1932 C CA . GLY A 1 241 ? 2.943 -3.444 -26.345 1.00 89.19 241 GLY A CA 1
ATOM 1933 C C . GLY A 1 241 ? 3.118 -3.016 -27.808 1.00 89.19 241 GLY A C 1
ATOM 1934 O O . GLY A 1 241 ? 3.893 -3.624 -28.545 1.00 89.19 241 GLY A O 1
ATOM 1935 N N . GLN A 1 242 ? 2.410 -1.98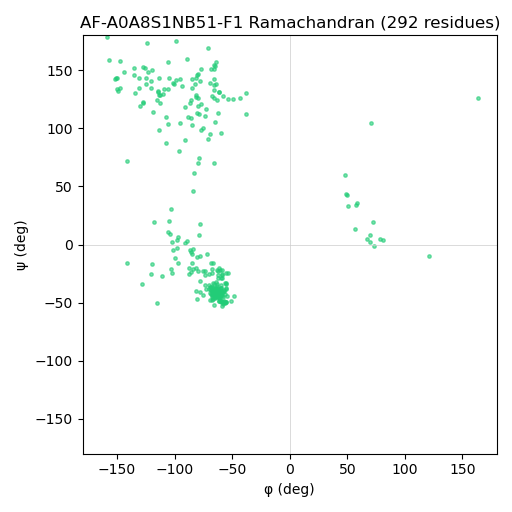0 -28.266 1.00 90.50 242 GLN A N 1
ATOM 1936 C CA . GLN A 1 242 ? 2.488 -1.530 -29.653 1.00 90.50 242 GLN A CA 1
ATOM 1937 C C . GLN A 1 242 ? 3.705 -0.636 -29.890 1.00 90.50 242 GLN A C 1
ATOM 1939 O O . GLN A 1 242 ? 4.069 0.197 -29.060 1.00 90.50 242 GLN A O 1
ATOM 1944 N N . GLN A 1 243 ? 4.323 -0.766 -31.063 1.00 92.38 243 GLN A N 1
ATOM 1945 C CA . GLN A 1 243 ? 5.401 0.127 -31.474 1.00 92.38 243 GLN A CA 1
ATOM 1946 C C . GLN A 1 243 ? 4.833 1.508 -31.839 1.00 92.38 243 GLN A C 1
ATOM 1948 O O . GLN A 1 243 ? 4.099 1.646 -32.814 1.00 92.38 243 GLN A O 1
ATOM 1953 N N . LYS A 1 244 ? 5.221 2.543 -31.089 1.00 90.94 244 LYS A N 1
ATOM 1954 C CA . LYS A 1 244 ? 4.852 3.949 -31.321 1.00 90.94 244 LYS A CA 1
ATOM 1955 C C . LYS A 1 244 ? 5.658 4.580 -32.450 1.00 90.94 244 LYS A C 1
ATOM 1957 O O . LYS A 1 244 ? 5.128 5.369 -33.223 1.00 90.94 244 LYS A O 1
ATOM 1962 N N . ALA A 1 245 ? 6.954 4.278 -32.511 1.00 90.50 245 ALA A N 1
ATOM 1963 C CA . ALA A 1 245 ? 7.862 4.878 -33.480 1.00 90.50 245 ALA A CA 1
ATOM 1964 C C . ALA A 1 245 ? 9.092 4.004 -33.720 1.00 90.50 245 ALA A C 1
ATOM 1966 O O . ALA A 1 245 ? 9.481 3.198 -32.873 1.00 90.50 245 ALA A O 1
ATOM 1967 N N . LYS A 1 246 ? 9.737 4.231 -34.861 1.00 90.62 246 LYS A N 1
ATOM 1968 C CA . LYS A 1 246 ? 11.066 3.721 -35.182 1.00 90.62 246 LYS A CA 1
ATOM 1969 C C . LYS A 1 246 ? 11.924 4.905 -35.613 1.00 90.62 246 LYS A C 1
ATOM 1971 O O . LYS A 1 246 ? 11.549 5.629 -36.532 1.00 90.62 246 LYS A O 1
ATOM 1976 N N . LEU A 1 247 ? 13.039 5.117 -34.927 1.00 88.44 247 LEU A N 1
ATOM 1977 C CA . LEU A 1 247 ? 14.029 6.118 -35.301 1.00 88.44 247 LEU A CA 1
ATOM 1978 C C . LEU A 1 247 ? 14.959 5.469 -36.321 1.00 88.44 247 LEU A C 1
ATOM 1980 O O . LEU A 1 247 ? 15.699 4.534 -36.010 1.00 88.44 247 LEU A O 1
ATOM 1984 N N . GLU A 1 248 ? 14.837 5.918 -37.564 1.00 72.31 248 GLU A N 1
ATOM 1985 C CA . GLU A 1 248 ? 15.599 5.405 -38.700 1.00 72.31 248 GLU A CA 1
ATOM 1986 C C . GLU A 1 248 ? 16.800 6.307 -39.016 1.00 72.31 248 GLU A C 1
ATOM 1988 O O . GLU A 1 248 ? 16.957 7.378 -38.431 1.00 72.31 248 GLU A O 1
ATOM 1993 N N . ARG A 1 249 ? 17.628 5.885 -39.984 1.00 67.19 249 ARG A N 1
ATOM 1994 C CA . ARG A 1 249 ? 18.863 6.571 -40.431 1.00 67.19 249 ARG A CA 1
ATOM 1995 C C . ARG A 1 249 ? 20.035 6.501 -39.451 1.00 67.19 249 ARG A C 1
ATOM 1997 O O . ARG A 1 249 ? 20.986 7.268 -39.562 1.00 67.19 249 ARG A O 1
ATOM 2004 N N . ILE A 1 250 ? 19.988 5.549 -38.532 1.00 77.00 250 ILE A N 1
ATOM 2005 C CA . ILE A 1 250 ? 21.128 5.165 -37.710 1.00 77.00 250 ILE A CA 1
ATOM 2006 C C . ILE A 1 250 ? 21.989 4.216 -38.553 1.00 77.00 250 ILE A C 1
ATOM 2008 O O . ILE A 1 250 ? 21.489 3.244 -39.113 1.00 77.00 250 ILE A O 1
ATOM 2012 N N . THR A 1 251 ? 23.279 4.515 -38.686 1.00 81.69 251 THR A N 1
ATOM 2013 C CA . THR A 1 251 ? 24.198 3.774 -39.573 1.00 81.69 251 THR A CA 1
ATOM 2014 C C . THR A 1 251 ? 25.095 2.793 -38.831 1.00 81.69 251 THR A C 1
ATOM 2016 O O . THR A 1 251 ? 25.973 2.181 -39.433 1.00 81.69 251 THR A O 1
ATOM 2019 N N . SER A 1 252 ? 24.931 2.680 -37.518 1.00 90.88 252 SER A N 1
ATOM 2020 C CA . SER A 1 252 ? 25.731 1.796 -36.692 1.00 90.88 252 SER A CA 1
ATOM 2021 C C . SER A 1 252 ? 24.909 1.258 -35.533 1.00 90.88 252 SER A C 1
ATOM 2023 O O . SER A 1 252 ? 23.892 1.805 -35.112 1.00 90.88 252 SER A O 1
ATOM 2025 N N . ASN A 1 253 ? 25.391 0.139 -35.042 1.00 93.00 253 ASN A N 1
ATOM 2026 C CA . ASN A 1 253 ? 24.932 -0.560 -33.877 1.00 93.00 253 ASN A CA 1
ATOM 2027 C C . ASN A 1 253 ? 24.646 0.374 -32.697 1.00 93.00 253 ASN A C 1
ATOM 2029 O O . ASN A 1 253 ? 25.515 1.147 -32.297 1.00 93.00 253 ASN A O 1
ATOM 2033 N N . ILE A 1 254 ? 23.438 0.296 -32.133 1.00 95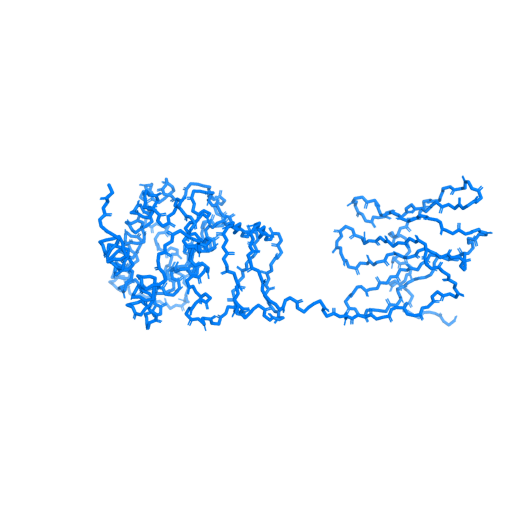.88 254 ILE A N 1
ATOM 2034 C CA . ILE A 1 254 ? 23.099 1.009 -30.898 1.00 95.88 254 ILE A CA 1
ATOM 2035 C C . ILE A 1 254 ? 23.487 0.147 -29.707 1.00 95.88 254 ILE A C 1
ATOM 2037 O O . ILE A 1 254 ? 23.014 -0.983 -29.575 1.00 95.88 254 ILE A O 1
ATOM 2041 N N . SER A 1 255 ? 24.348 0.687 -28.854 1.00 95.25 255 SER A N 1
ATOM 2042 C CA . SER A 1 255 ? 24.853 0.027 -27.650 1.00 95.25 255 SER A CA 1
ATOM 2043 C C . SER A 1 255 ? 24.168 0.525 -26.381 1.00 95.25 255 SER A C 1
ATOM 2045 O O . SER A 1 255 ? 24.093 -0.213 -25.404 1.00 95.25 255 SER A O 1
ATOM 2047 N N . SER A 1 256 ? 23.624 1.747 -26.387 1.00 95.56 256 SER A N 1
ATOM 2048 C CA . SER A 1 256 ? 22.945 2.326 -25.226 1.00 95.56 256 SER A CA 1
ATOM 2049 C C . SER A 1 256 ? 21.843 3.300 -25.632 1.00 95.56 256 SER A C 1
ATOM 2051 O O . SER A 1 256 ? 22.005 4.047 -26.599 1.00 95.56 256 SER A O 1
ATOM 2053 N N . VAL A 1 257 ? 20.742 3.315 -24.880 1.00 96.88 257 VAL A N 1
ATOM 2054 C CA . VAL A 1 257 ? 19.690 4.338 -24.947 1.00 96.88 257 VAL A CA 1
ATOM 2055 C C . VAL A 1 257 ? 19.349 4.839 -23.543 1.00 96.88 257 VAL A C 1
ATOM 2057 O O . VAL A 1 257 ? 19.339 4.062 -22.592 1.00 96.88 257 VAL A O 1
ATOM 2060 N N . CYS A 1 258 ? 19.060 6.133 -23.402 1.00 97.69 258 CYS A N 1
ATOM 2061 C CA . CYS A 1 258 ? 18.692 6.735 -22.119 1.00 97.69 258 CYS A CA 1
ATOM 2062 C C . CYS A 1 258 ? 17.738 7.916 -22.317 1.00 97.69 258 CYS A C 1
ATOM 2064 O O . CYS A 1 258 ? 17.995 8.780 -23.157 1.00 97.69 258 CYS A O 1
ATOM 2066 N N . PHE A 1 259 ? 16.649 7.970 -21.552 1.00 97.12 259 PHE A N 1
ATOM 2067 C CA . PHE A 1 259 ? 15.771 9.140 -21.519 1.00 97.12 259 PHE A CA 1
ATOM 2068 C C . PHE A 1 259 ? 16.340 10.242 -20.621 1.00 97.12 259 PHE A C 1
ATOM 2070 O O . PHE A 1 259 ? 16.926 9.974 -19.572 1.00 97.12 259 PHE A O 1
ATOM 2077 N N . SER A 1 260 ? 16.108 11.497 -20.998 1.00 95.25 260 SER A N 1
ATOM 2078 C CA . SER A 1 260 ? 16.265 12.622 -20.081 1.00 95.25 260 SER A CA 1
ATOM 2079 C C . SER A 1 260 ? 15.239 12.541 -18.939 1.00 95.25 260 SER A C 1
ATOM 2081 O O . SER A 1 260 ? 14.155 11.988 -19.139 1.00 95.25 260 SER A O 1
ATOM 2083 N N . PRO A 1 261 ? 15.521 13.119 -17.754 1.00 93.25 261 PRO A N 1
ATOM 2084 C CA . PRO A 1 261 ? 14.596 13.092 -16.615 1.00 93.25 261 PRO A CA 1
ATOM 2085 C C . PRO A 1 261 ? 13.224 13.721 -16.893 1.00 93.25 261 PRO A C 1
ATOM 2087 O O . PRO A 1 261 ? 12.244 13.361 -16.252 1.00 93.25 261 PRO A O 1
ATOM 2090 N N . ASP A 1 262 ? 13.148 14.647 -17.851 1.00 91.19 262 ASP A N 1
ATOM 2091 C CA . ASP A 1 262 ? 11.900 15.272 -18.298 1.00 91.19 262 ASP A CA 1
ATOM 2092 C C . ASP A 1 262 ? 11.177 14.479 -19.407 1.00 91.19 262 ASP A C 1
ATOM 2094 O O . ASP A 1 262 ? 10.086 14.858 -19.820 1.00 91.19 262 ASP A O 1
ATOM 2098 N N . GLY A 1 263 ? 11.776 13.395 -19.915 1.00 92.19 263 GLY A N 1
ATOM 2099 C CA . GLY A 1 263 ? 11.220 12.527 -20.957 1.00 92.19 263 GLY A CA 1
ATOM 2100 C C . GLY A 1 263 ? 11.219 13.116 -22.372 1.00 92.19 263 GLY A C 1
ATOM 2101 O O . GLY A 1 263 ? 10.807 12.436 -23.312 1.00 92.19 263 GLY A O 1
ATOM 2102 N N . ASN A 1 264 ? 11.691 14.351 -22.554 1.00 93.25 264 ASN A N 1
ATOM 2103 C CA . ASN A 1 264 ? 11.597 15.066 -23.829 1.00 93.25 264 ASN A CA 1
ATOM 2104 C C . ASN A 1 264 ? 12.725 14.724 -24.805 1.00 93.25 264 ASN A C 1
ATOM 2106 O O . ASN A 1 264 ? 12.583 14.937 -26.013 1.00 93.25 264 ASN A O 1
ATOM 2110 N N . THR A 1 265 ? 13.843 14.211 -24.295 1.00 94.75 265 THR A N 1
ATOM 2111 C CA . THR A 1 265 ? 15.026 13.869 -25.082 1.00 94.75 265 THR A CA 1
ATOM 2112 C C . THR A 1 265 ? 15.407 12.413 -24.855 1.00 94.75 265 THR A C 1
ATOM 2114 O O . THR A 1 265 ? 15.407 11.927 -23.727 1.00 94.75 265 THR A O 1
ATOM 2117 N N . LEU A 1 266 ? 15.778 11.717 -25.927 1.00 96.12 266 LEU A N 1
ATOM 2118 C CA . LEU A 1 266 ? 16.432 10.413 -25.847 1.00 96.12 266 LEU A CA 1
ATOM 2119 C C . LEU A 1 266 ? 17.887 10.559 -26.286 1.00 96.12 266 LEU A C 1
ATOM 2121 O O . LEU A 1 266 ? 18.150 11.100 -27.355 1.00 96.12 266 LEU A O 1
ATOM 2125 N N . ALA A 1 267 ? 18.828 10.065 -25.492 1.00 96.38 267 ALA A N 1
ATOM 2126 C CA . ALA A 1 267 ? 20.217 9.901 -25.891 1.00 96.38 267 ALA A CA 1
ATOM 2127 C C . ALA A 1 267 ? 20.451 8.475 -26.397 1.00 96.38 267 ALA A C 1
ATOM 2129 O O . ALA A 1 267 ? 19.920 7.520 -25.829 1.00 96.38 267 ALA A O 1
ATOM 2130 N N . SER A 1 268 ? 21.271 8.323 -27.434 1.00 95.56 268 SER A N 1
ATOM 2131 C CA . SER A 1 268 ? 21.708 7.016 -27.924 1.00 95.56 268 SER A CA 1
ATOM 2132 C C . SER A 1 268 ? 23.205 6.982 -28.186 1.00 95.56 268 SER A C 1
ATOM 2134 O O . SER A 1 268 ? 23.713 7.853 -28.893 1.00 95.56 268 SER A O 1
ATOM 2136 N N . GLY A 1 269 ? 23.878 5.961 -27.662 1.00 95.62 269 GLY A N 1
ATOM 2137 C CA . GLY A 1 269 ? 25.280 5.654 -27.940 1.00 95.62 269 GLY A CA 1
ATOM 2138 C C . GLY A 1 269 ? 25.409 4.555 -28.990 1.00 95.62 269 GLY A C 1
ATOM 2139 O O . GLY A 1 269 ? 24.622 3.603 -28.997 1.00 95.62 269 GLY A O 1
ATOM 2140 N N . SER A 1 270 ? 26.393 4.699 -29.875 1.00 92.94 270 SER A N 1
ATOM 2141 C CA . SER A 1 270 ? 26.639 3.770 -30.975 1.00 92.94 270 SER A CA 1
ATOM 2142 C C . SER A 1 270 ? 28.083 3.264 -31.015 1.00 92.94 270 SER A C 1
ATOM 2144 O O . SER A 1 270 ? 29.006 3.959 -30.593 1.00 92.94 270 SER A O 1
ATOM 2146 N N . ASP A 1 271 ? 28.284 2.062 -31.562 1.00 93.25 271 ASP A N 1
ATOM 2147 C CA . ASP A 1 271 ? 29.603 1.424 -31.719 1.00 93.25 271 ASP A CA 1
ATOM 2148 C C . ASP A 1 271 ? 30.562 2.237 -32.608 1.00 93.25 271 ASP A C 1
ATOM 2150 O O . ASP A 1 271 ? 31.776 2.078 -32.519 1.00 93.25 271 ASP A O 1
ATOM 2154 N N . ASN A 1 272 ? 30.048 3.144 -33.446 1.00 91.56 272 ASN A N 1
ATOM 2155 C CA . ASN A 1 272 ? 30.878 4.066 -34.229 1.00 91.56 272 ASN A CA 1
ATOM 2156 C C . ASN A 1 272 ? 31.409 5.271 -33.420 1.00 91.56 272 ASN A C 1
ATOM 2158 O O . ASN A 1 272 ? 31.933 6.216 -34.009 1.00 91.56 272 ASN A O 1
ATOM 2162 N N . GLY A 1 273 ? 31.226 5.277 -32.097 1.00 90.56 273 GLY A N 1
ATOM 2163 C CA . GLY A 1 273 ? 31.649 6.358 -31.205 1.00 90.56 273 GLY A CA 1
ATOM 2164 C C . GLY A 1 273 ? 30.728 7.581 -31.209 1.00 90.56 273 GLY A C 1
ATOM 2165 O O . GLY A 1 273 ? 31.047 8.578 -30.565 1.00 90.56 273 GLY A O 1
ATOM 2166 N N . SER A 1 274 ? 29.593 7.534 -31.914 1.00 90.12 274 SER A N 1
ATOM 2167 C CA . SER A 1 274 ? 28.635 8.643 -31.947 1.00 90.12 274 SER A CA 1
ATOM 2168 C C . SER A 1 274 ? 27.666 8.595 -30.769 1.00 90.12 274 SER A C 1
ATOM 2170 O O . SER A 1 274 ? 27.164 7.533 -30.394 1.00 90.12 274 SER A O 1
ATOM 2172 N N . VAL A 1 275 ? 27.336 9.780 -30.251 1.00 94.56 275 VAL A N 1
ATOM 2173 C CA . VAL A 1 275 ? 26.202 10.004 -29.349 1.00 94.56 275 VAL A CA 1
ATOM 2174 C C . VAL A 1 275 ? 25.211 10.917 -30.057 1.00 94.56 275 VAL A C 1
ATOM 2176 O O . VAL A 1 275 ? 25.574 12.006 -30.498 1.00 94.56 275 VAL A O 1
ATOM 2179 N N . LEU A 1 276 ? 23.963 10.475 -30.174 1.00 92.19 276 LEU A N 1
ATOM 2180 C CA . LEU A 1 276 ? 22.882 11.249 -30.785 1.00 92.19 276 LEU A CA 1
ATOM 2181 C C . LEU A 1 276 ? 21.835 11.605 -29.734 1.00 92.19 276 LEU A C 1
ATOM 2183 O O . LEU A 1 276 ? 21.540 10.799 -28.851 1.00 92.19 276 LEU A O 1
ATOM 2187 N N . LEU A 1 277 ? 21.270 12.806 -29.852 1.00 93.75 277 LEU A N 1
ATOM 2188 C CA . LEU A 1 277 ? 20.152 13.278 -29.040 1.00 93.75 277 LEU A CA 1
ATOM 2189 C C . LEU A 1 277 ? 18.918 13.435 -29.928 1.00 93.75 277 LEU A C 1
ATOM 2191 O O . LEU A 1 277 ? 18.963 14.099 -30.963 1.00 93.75 277 LEU A O 1
ATOM 2195 N N . TRP A 1 278 ? 17.809 12.842 -29.505 1.00 91.75 278 TRP A N 1
ATOM 2196 C CA . TRP A 1 278 ? 16.549 12.814 -30.234 1.00 91.75 278 TRP A CA 1
ATOM 2197 C C . TRP A 1 278 ? 15.504 13.628 -29.479 1.00 91.75 278 TRP A C 1
ATOM 2199 O O . TRP A 1 278 ? 15.190 13.311 -28.334 1.00 91.75 278 TRP A O 1
ATOM 2209 N N . ASN A 1 279 ? 14.941 14.653 -30.120 1.00 91.00 279 ASN A N 1
ATOM 2210 C CA . ASN A 1 279 ? 13.830 15.419 -29.557 1.00 91.00 279 ASN A CA 1
ATOM 2211 C C . ASN A 1 279 ? 12.511 14.666 -29.780 1.00 91.00 279 ASN A C 1
ATOM 2213 O O . ASN A 1 279 ? 12.050 14.513 -30.915 1.00 91.00 279 ASN A O 1
ATOM 2217 N N . LEU A 1 280 ? 11.895 14.213 -28.692 1.00 87.25 280 LEU A N 1
ATOM 2218 C CA . LEU A 1 280 ? 10.672 13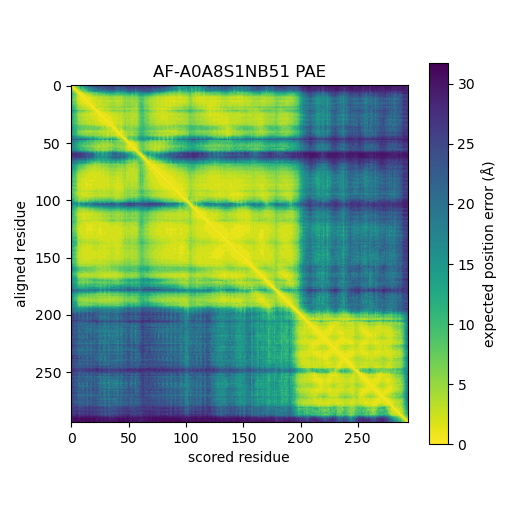.420 -28.738 1.00 87.25 280 LEU A CA 1
ATOM 2219 C C . LEU A 1 280 ? 9.398 14.268 -28.766 1.00 87.25 280 LEU A C 1
ATOM 2221 O O . LEU A 1 280 ? 8.375 13.781 -29.239 1.00 87.25 280 LEU A O 1
ATOM 2225 N N . ILE A 1 281 ? 9.450 15.538 -28.349 1.00 82.44 281 ILE A N 1
ATOM 2226 C CA . ILE A 1 281 ? 8.306 16.463 -28.435 1.00 82.44 281 ILE A CA 1
ATOM 2227 C C . ILE A 1 281 ? 7.877 16.607 -29.897 1.00 82.44 281 ILE A C 1
ATOM 2229 O O . ILE A 1 281 ? 6.706 16.430 -30.231 1.00 82.44 281 ILE A O 1
ATOM 2233 N N . ILE A 1 282 ? 8.840 16.878 -30.783 1.00 72.69 282 ILE A N 1
ATOM 2234 C CA . ILE A 1 282 ? 8.577 17.033 -32.219 1.00 72.69 282 ILE A CA 1
ATOM 2235 C C . ILE A 1 282 ? 8.110 15.703 -32.820 1.00 72.69 282 ILE A C 1
ATOM 2237 O O . ILE A 1 282 ? 7.157 15.684 -33.598 1.00 72.69 282 ILE A O 1
ATOM 2241 N N . LEU A 1 283 ? 8.736 14.588 -32.433 1.00 76.88 283 LEU A N 1
ATOM 2242 C CA . LEU A 1 283 ? 8.374 13.258 -32.923 1.00 76.88 283 LEU A CA 1
ATOM 2243 C C . LEU A 1 283 ? 6.929 12.890 -32.558 1.00 76.88 283 LEU A C 1
ATOM 2245 O O . LEU A 1 283 ? 6.156 12.480 -33.422 1.00 76.88 283 LEU A O 1
ATOM 2249 N N . PHE A 1 284 ? 6.537 13.064 -31.294 1.00 75.94 284 PHE A N 1
ATOM 2250 C CA . PHE A 1 284 ? 5.178 12.765 -30.849 1.00 75.94 284 PHE A CA 1
ATOM 2251 C C . PHE A 1 284 ? 4.161 13.732 -31.442 1.00 75.94 284 PHE A C 1
ATOM 2253 O O . PHE A 1 284 ? 3.086 13.291 -31.840 1.00 75.94 284 PHE A O 1
ATOM 2260 N N . PHE A 1 285 ? 4.506 15.013 -31.598 1.00 70.81 285 PHE A N 1
ATOM 2261 C CA . PHE A 1 285 ? 3.659 15.966 -32.309 1.00 70.81 285 PHE A CA 1
ATOM 2262 C C . PHE A 1 285 ? 3.424 15.541 -33.768 1.00 70.81 285 PHE A C 1
ATOM 2264 O O . PHE A 1 285 ? 2.294 15.594 -34.249 1.00 70.81 285 PHE A O 1
ATOM 2271 N N . GLN A 1 286 ? 4.448 15.060 -34.478 1.00 69.44 286 GLN A N 1
ATOM 2272 C CA . GLN A 1 286 ? 4.299 14.558 -35.850 1.00 69.44 286 GLN A CA 1
ATOM 2273 C C . GLN A 1 286 ? 3.459 13.277 -35.925 1.00 69.44 286 GLN A C 1
ATOM 2275 O O . GLN A 1 286 ? 2.625 13.152 -36.819 1.00 69.44 286 GLN A O 1
ATOM 2280 N N . ILE A 1 287 ? 3.643 12.343 -34.989 1.00 70.69 287 ILE A N 1
ATOM 2281 C CA . ILE A 1 287 ? 2.842 11.112 -34.914 1.00 70.69 287 ILE A CA 1
ATOM 2282 C C . ILE A 1 287 ? 1.374 11.447 -34.633 1.00 70.69 287 ILE A C 1
ATOM 2284 O O . ILE A 1 287 ? 0.483 10.931 -35.303 1.00 70.69 287 ILE A O 1
ATOM 2288 N N . TYR A 1 288 ? 1.122 12.350 -33.685 1.00 69.56 288 TYR A N 1
ATOM 2289 C CA . TYR A 1 288 ? -0.227 12.737 -33.283 1.00 69.56 288 TYR A CA 1
ATOM 2290 C C . TYR A 1 288 ? -0.978 13.478 -34.397 1.00 69.56 288 TYR A C 1
ATOM 2292 O O . TYR A 1 288 ? -2.168 13.247 -34.604 1.00 69.56 288 TYR A O 1
ATOM 2300 N N . ASN A 1 289 ? -0.278 14.325 -35.158 1.00 68.81 289 ASN A N 1
ATOM 2301 C CA . ASN A 1 289 ? -0.869 15.081 -36.263 1.00 68.81 289 ASN A CA 1
ATOM 2302 C C . ASN A 1 289 ? -0.934 14.305 -37.590 1.00 68.81 289 ASN A C 1
ATOM 2304 O O . ASN A 1 289 ? -1.591 14.762 -38.520 1.00 68.81 289 ASN A O 1
ATOM 2308 N N . ARG A 1 290 ? -0.333 13.111 -37.699 1.00 54.22 290 ARG A N 1
ATOM 2309 C CA . ARG A 1 290 ? -0.499 12.210 -38.856 1.00 54.22 290 ARG A CA 1
ATOM 2310 C C . ARG A 1 290 ? -1.755 11.329 -38.757 1.00 54.22 290 ARG A C 1
ATOM 2312 O O . ARG A 1 290 ? -1.730 10.150 -39.104 1.00 54.22 290 ARG A O 1
ATOM 2319 N N . LYS A 1 291 ? -2.899 11.918 -38.388 1.00 48.12 291 LYS A N 1
ATOM 2320 C CA . LYS A 1 291 ? -4.191 11.450 -38.913 1.00 48.12 291 LYS A CA 1
ATOM 2321 C C . LYS A 1 291 ? -4.419 12.144 -40.258 1.00 48.12 291 LYS A C 1
ATOM 2323 O O . LYS A 1 291 ? -4.818 13.297 -40.288 1.00 48.12 291 LYS A O 1
ATOM 2328 N N . VAL A 1 292 ? -4.192 11.380 -41.331 1.00 39.31 292 VAL A N 1
ATOM 2329 C CA . VAL A 1 292 ? -4.461 11.696 -42.748 1.00 39.31 292 VAL A CA 1
ATOM 2330 C C . VAL A 1 292 ? -3.552 12.767 -43.348 1.00 39.31 292 VAL A C 1
ATOM 2332 O O . VAL A 1 292 ? -3.788 13.941 -43.119 1.00 39.31 292 VAL A O 1
ATOM 2335 N N . ILE A 1 293 ? -2.586 12.356 -44.179 1.00 33.09 293 ILE A N 1
ATOM 2336 C CA . ILE A 1 293 ? -2.535 12.678 -45.622 1.00 33.09 293 ILE A CA 1
ATOM 2337 C C . ILE A 1 293 ? -1.870 11.472 -46.313 1.00 33.09 293 ILE A C 1
ATOM 2339 O O . ILE A 1 293 ? -0.912 10.914 -45.776 1.00 33.09 293 ILE A O 1
ATOM 2343 N N . ILE A 1 294 ? -2.478 11.055 -47.427 1.00 35.94 294 ILE A N 1
ATOM 2344 C CA . ILE A 1 294 ? -2.117 9.954 -48.340 1.00 35.94 294 ILE A CA 1
ATOM 2345 C C . ILE A 1 294 ? -0.664 10.078 -48.811 1.00 35.94 294 ILE A C 1
ATOM 2347 O O . ILE A 1 294 ? -0.248 11.224 -49.093 1.00 35.94 294 ILE A O 1
#

Secondary structure (DSSP, 8-state):
---HHHHHHHHHHHHHTTTTS-HHHHHHHHHHHHHTT-S-HHHHHHS---HHHHHHHH-SS-----HHHHHHHHHHHHHHHHHHHHHHHHHHTSGGGTS-TTTSS-HHHHHHHHHHHTT-HHHHHHHHHHHHHTTT-GGGHHHHHHHHHHHHHTT---TT-B-TT-EEES-B-TT----TT-B-TT-EEES-B-S-------------SS-EEEEEE-TTSSEEEEEETTS-EEEEETTT--EEEEE----S-EEEEEE-TTSSEEEEEETTS-EEEEEHHHHHHHHHH-S---

Mean predicted aligned error: 12.65 Å

Solvent-accessible surface area (backbone atoms only — not comparable to full-atom values): 16570 Å² total; per-residue (Å²): 132,81,63,70,76,59,54,43,54,50,50,48,51,49,49,51,62,37,68,81,39,63,68,67,52,58,56,54,52,51,55,48,44,60,75,67,66,46,55,52,65,69,62,60,62,65,54,70,77,48,71,70,65,53,50,58,72,66,70,81,67,103,63,95,67,54,72,68,58,47,52,53,51,49,53,51,53,54,47,37,53,52,42,51,52,54,38,52,58,57,41,60,80,30,61,64,26,72,46,49,61,67,78,75,56,62,68,69,57,53,50,52,40,46,70,75,43,67,86,38,66,40,41,52,54,48,33,52,45,38,32,51,40,18,49,48,20,74,75,35,20,40,30,9,16,37,27,48,29,51,42,29,76,66,64,54,86,53,46,86,47,75,40,55,41,20,37,33,45,53,26,47,50,56,78,45,66,84,51,95,77,49,44,54,58,76,42,43,75,43,76,54,43,75,61,87,81,74,84,69,87,85,70,85,80,88,75,75,85,40,62,75,58,25,67,33,61,31,69,84,60,54,36,34,39,38,18,13,58,59,23,37,37,38,32,27,32,60,91,79,54,44,77,73,47,71,51,75,92,48,91,43,36,25,57,36,46,43,53,38,86,84,48,45,35,37,40,35,36,30,78,79,74,48,74,47,80,43,65,42,61,62,50,51,51,52,60,69,62,61,70,79,81,136

Organism: Paramecium primaurelia (NCBI:txid5886)